Protein AF-A0A6P8HHU5-F1 (afdb_monomer_lite)

Organism: Actinia tenebrosa (NCBI:txid6105)

Sequence (287 aa):
MHKKQDNGNKPKKAHSHADARSAAKLEKSSHRGVSRQTKSDTNVNVKKTRKRIDSFSHAIYENASKIFQHLKGQITSSELPVFEDDLERRRAYSLAFGAKRYEKVLDDVLLDSYFFSSYFKFETYHKHRVMVLLIDYQQNGFFFGNERKKTVINEADVLPDIQEIQEALISHRTKLRAALARSRIRDCAISVEALLPKEEQEKIQYAAAQPVYARINTLKTTLDEVLETLKADRFSLEAKLPEDEEMMQGKSFCRDEHFENLLVFSQEAKFDLHGHTLVQDGHLVIQ

Radius of gyration: 29.49 Å; chains: 1; bounding box: 73×77×80 Å

Structure (mmCIF, N/CA/C/O backbone):
data_AF-A0A6P8HHU5-F1
#
_entry.id   AF-A0A6P8HHU5-F1
#
loop_
_atom_site.group_PDB
_atom_site.id
_atom_site.type_symbol
_atom_site.label_atom_id
_atom_site.label_alt_id
_atom_site.label_comp_id
_atom_site.label_asym_id
_atom_site.label_entity_id
_atom_site.label_seq_id
_atom_site.pdbx_PDB_ins_code
_atom_site.Cartn_x
_atom_site.Cartn_y
_atom_site.Cartn_z
_atom_site.occupancy
_atom_site.B_iso_or_equiv
_atom_site.auth_seq_id
_atom_site.auth_comp_id
_atom_site.auth_asym_id
_atom_site.auth_atom_id
_atom_site.pdbx_PDB_model_num
ATOM 1 N N . MET A 1 1 ? -10.981 54.845 -39.125 1.00 41.44 1 MET A N 1
ATOM 2 C CA . MET A 1 1 ? -10.573 55.157 -37.730 1.00 41.44 1 MET A CA 1
ATOM 3 C C . MET A 1 1 ? -9.413 54.242 -37.358 1.00 41.44 1 MET A C 1
ATOM 5 O O . MET A 1 1 ? -9.463 53.105 -37.794 1.00 41.44 1 MET A O 1
ATOM 9 N N . HIS A 1 2 ? -8.446 54.714 -36.553 1.00 40.84 2 HIS A N 1
ATOM 10 C CA . HIS A 1 2 ? -7.245 53.983 -36.074 1.00 40.84 2 HIS A CA 1
ATOM 11 C C . HIS A 1 2 ? -6.256 53.544 -37.190 1.00 40.84 2 HIS A C 1
ATOM 13 O O . HIS A 1 2 ? -6.673 53.100 -38.249 1.00 40.84 2 HIS A O 1
ATOM 19 N N . LYS A 1 3 ? -4.949 53.869 -37.151 1.00 37.78 3 LYS A N 1
ATOM 20 C CA . LYS A 1 3 ? -3.869 53.630 -36.151 1.00 37.78 3 LYS A CA 1
ATOM 21 C C . LYS A 1 3 ? -3.502 52.141 -36.017 1.00 37.78 3 LYS A C 1
ATOM 23 O O . LYS A 1 3 ? -4.392 51.342 -35.779 1.00 37.78 3 LYS A O 1
ATOM 28 N N . LYS A 1 4 ? -2.222 51.743 -36.028 1.00 38.16 4 LYS A N 1
ATOM 29 C CA . LYS A 1 4 ? -0.977 52.409 -36.491 1.00 38.16 4 LYS A CA 1
ATOM 30 C C . LYS A 1 4 ? 0.116 51.326 -36.587 1.00 38.16 4 LYS A C 1
ATOM 32 O O . LYS A 1 4 ? 0.197 50.507 -35.678 1.00 38.16 4 LYS A O 1
ATOM 37 N N . GLN A 1 5 ? 0.984 51.356 -37.597 1.00 35.94 5 GLN A N 1
ATOM 38 C CA . GLN A 1 5 ? 2.313 50.740 -37.475 1.00 35.94 5 GLN A CA 1
ATOM 39 C C . GLN A 1 5 ? 3.280 51.778 -36.899 1.00 35.94 5 GLN A C 1
ATOM 41 O O . GLN A 1 5 ? 3.294 52.914 -37.371 1.00 35.94 5 GLN A O 1
ATOM 46 N N . ASP A 1 6 ? 4.058 51.387 -35.893 1.00 35.91 6 ASP A N 1
ATOM 47 C CA . ASP A 1 6 ? 5.493 51.684 -35.781 1.00 35.91 6 ASP A CA 1
ATOM 48 C C . ASP A 1 6 ? 6.096 50.747 -34.718 1.00 35.91 6 ASP A C 1
ATOM 50 O O . ASP A 1 6 ? 5.410 50.407 -33.751 1.00 35.91 6 ASP A O 1
ATOM 54 N N . ASN A 1 7 ? 7.336 50.289 -34.893 1.00 32.72 7 ASN A N 1
ATOM 55 C CA . ASN A 1 7 ? 7.988 49.377 -33.949 1.00 32.72 7 ASN A CA 1
ATOM 56 C C . ASN A 1 7 ? 9.520 49.426 -34.063 1.00 32.72 7 ASN A C 1
ATOM 58 O O . ASN A 1 7 ? 10.134 48.593 -34.731 1.00 32.72 7 ASN A O 1
ATOM 62 N N . GLY A 1 8 ? 10.152 50.381 -33.378 1.00 31.48 8 GLY A N 1
ATOM 63 C CA . GLY A 1 8 ? 11.607 50.394 -33.275 1.00 31.48 8 GLY A CA 1
ATOM 64 C C . GLY A 1 8 ? 12.201 51.547 -32.474 1.00 31.48 8 GLY A C 1
ATOM 65 O O . GLY A 1 8 ? 12.351 52.645 -32.997 1.00 31.48 8 GLY A O 1
ATOM 66 N N . ASN A 1 9 ? 12.700 51.254 -31.266 1.00 32.31 9 ASN A N 1
ATOM 67 C CA . ASN A 1 9 ? 14.097 51.588 -30.978 1.00 32.31 9 ASN A CA 1
ATOM 68 C C . ASN A 1 9 ? 14.729 50.760 -29.840 1.00 32.31 9 ASN A C 1
ATOM 70 O O . ASN A 1 9 ? 14.061 50.244 -28.948 1.00 32.31 9 ASN A O 1
ATOM 74 N N . LYS A 1 10 ? 16.059 50.673 -29.889 1.00 32.94 10 LYS A N 1
ATOM 75 C CA . LYS A 1 10 ? 17.005 50.172 -28.870 1.00 32.94 10 LYS A CA 1
ATOM 76 C C . LYS A 1 10 ? 18.107 51.256 -28.730 1.00 32.94 10 LYS A C 1
ATOM 78 O O . LYS A 1 10 ? 18.088 52.210 -29.502 1.00 32.94 10 LYS A O 1
ATOM 83 N N . PRO A 1 11 ? 19.180 51.096 -27.931 1.00 44.38 11 PRO A N 1
ATOM 84 C CA . PRO A 1 11 ? 19.350 50.463 -26.612 1.00 44.38 11 PRO A CA 1
ATOM 85 C C . PRO A 1 11 ? 20.055 51.423 -25.604 1.00 44.38 11 PRO A C 1
ATOM 87 O O . PRO A 1 11 ? 20.538 52.476 -26.010 1.00 44.38 11 PRO A O 1
ATOM 90 N N . LYS A 1 12 ? 20.282 51.005 -24.339 1.00 30.78 12 LYS A N 1
ATOM 91 C CA . LYS A 1 12 ? 21.644 50.792 -23.751 1.00 30.78 12 LYS A CA 1
ATOM 92 C C . LYS A 1 12 ? 21.679 50.627 -22.213 1.00 30.78 12 LYS A C 1
ATOM 94 O O . LYS A 1 12 ? 21.024 51.342 -21.475 1.00 30.78 12 LYS A O 1
ATOM 99 N N . LYS A 1 13 ? 22.545 49.686 -21.807 1.00 29.47 13 LYS A N 1
ATOM 100 C CA . LYS A 1 13 ? 23.282 49.475 -20.538 1.00 29.47 13 LYS A CA 1
ATOM 101 C C . LYS A 1 13 ? 23.057 50.407 -19.327 1.00 29.47 13 LYS A C 1
ATOM 103 O O . LYS A 1 13 ? 23.313 51.601 -19.412 1.00 29.47 13 LYS A O 1
ATOM 108 N N . ALA A 1 14 ? 22.974 49.769 -18.155 1.00 30.61 14 ALA A N 1
ATOM 109 C CA . ALA A 1 14 ? 23.794 50.103 -16.982 1.00 30.61 14 ALA A CA 1
ATOM 110 C C . ALA A 1 14 ? 24.273 48.800 -16.294 1.00 30.61 14 ALA A C 1
ATOM 112 O O . ALA A 1 14 ? 23.609 47.772 -16.416 1.00 30.61 14 ALA A O 1
ATOM 113 N N . HIS A 1 15 ? 25.423 48.829 -15.612 1.00 28.88 15 HIS A N 1
ATOM 114 C CA . HIS A 1 15 ? 25.911 47.749 -14.735 1.00 28.88 15 HIS A CA 1
ATOM 115 C C . HIS A 1 15 ? 25.830 48.207 -13.273 1.00 28.88 15 HIS A C 1
ATOM 117 O O . HIS A 1 15 ? 26.021 49.390 -12.998 1.00 28.88 15 HIS A O 1
ATOM 123 N N . SER A 1 16 ? 25.707 47.264 -12.339 1.00 30.42 16 SER A N 1
ATOM 124 C CA . SER A 1 16 ? 26.175 47.444 -10.961 1.00 30.42 16 SER A CA 1
ATOM 125 C C . SER A 1 16 ? 26.795 46.143 -10.435 1.00 30.42 16 SER A C 1
ATOM 127 O O . SER A 1 16 ? 26.221 45.065 -10.553 1.00 30.42 16 SER A O 1
ATOM 129 N N . HIS A 1 17 ? 28.008 46.253 -9.896 1.00 27.25 17 HIS A N 1
ATOM 130 C CA . HIS A 1 17 ? 28.741 45.206 -9.182 1.00 27.25 17 HIS A CA 1
ATOM 131 C C . HIS A 1 17 ? 29.613 45.941 -8.162 1.00 27.25 17 HIS A C 1
ATOM 133 O O . HIS A 1 17 ? 30.336 46.861 -8.548 1.00 27.25 17 HIS A O 1
ATOM 139 N N . ALA A 1 18 ? 29.509 45.602 -6.880 1.00 29.92 18 ALA A N 1
ATOM 140 C CA . ALA A 1 18 ? 30.277 46.254 -5.823 1.00 29.92 18 ALA A CA 1
ATOM 141 C C . ALA A 1 18 ? 30.450 45.304 -4.633 1.00 29.92 18 ALA A C 1
ATOM 143 O O . 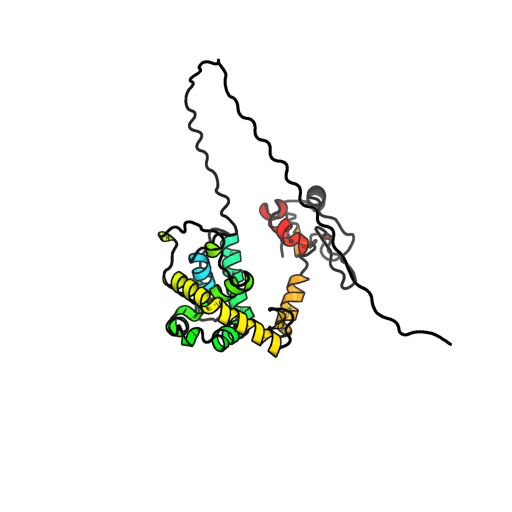ALA A 1 18 ? 29.499 45.006 -3.914 1.00 29.92 18 ALA A O 1
ATOM 144 N N . ASP A 1 19 ? 31.676 44.828 -4.450 1.00 27.73 19 ASP A N 1
ATOM 145 C CA . ASP A 1 19 ? 32.091 44.015 -3.314 1.00 27.73 19 ASP A CA 1
ATOM 146 C C . ASP A 1 19 ? 32.442 44.888 -2.101 1.00 27.73 19 ASP A C 1
ATOM 148 O O . ASP A 1 19 ? 32.981 45.985 -2.243 1.00 27.73 19 ASP A O 1
ATOM 152 N N . ALA A 1 20 ? 32.257 44.345 -0.896 1.00 29.91 20 ALA A N 1
ATOM 153 C CA . ALA A 1 20 ? 32.914 44.847 0.308 1.00 29.91 20 ALA A CA 1
ATOM 154 C C . ALA A 1 20 ? 33.297 43.680 1.230 1.00 29.91 20 ALA A C 1
ATOM 156 O O . ALA A 1 20 ? 32.473 43.136 1.963 1.00 29.91 20 ALA A O 1
ATOM 157 N N . ARG A 1 21 ? 34.577 43.293 1.202 1.00 27.48 21 ARG A N 1
ATOM 158 C CA . ARG A 1 21 ? 35.182 42.438 2.235 1.00 27.48 21 ARG A CA 1
ATOM 159 C C . ARG A 1 21 ? 35.628 43.298 3.416 1.00 27.48 21 ARG A C 1
ATOM 161 O O . ARG A 1 21 ? 36.165 44.384 3.214 1.00 27.48 21 ARG A O 1
ATOM 168 N N . SER A 1 22 ? 35.590 42.742 4.622 1.00 27.41 22 SER A N 1
ATOM 169 C CA . SER A 1 22 ? 36.637 42.976 5.626 1.00 27.41 22 SER A CA 1
ATOM 170 C C . SER A 1 22 ? 36.695 41.823 6.618 1.00 27.41 22 SER A C 1
ATOM 172 O O . SER A 1 22 ? 35.672 41.251 6.981 1.00 27.41 22 SER A O 1
ATOM 174 N N . ALA A 1 23 ? 37.908 41.484 7.043 1.00 26.92 23 ALA A N 1
ATOM 175 C CA . ALA A 1 23 ? 38.174 40.508 8.088 1.00 26.92 23 ALA A CA 1
ATOM 176 C C . ALA A 1 23 ? 39.149 41.128 9.093 1.00 26.92 23 ALA A C 1
ATOM 178 O O . ALA A 1 23 ? 40.103 41.793 8.695 1.00 26.92 23 ALA A O 1
ATOM 179 N N . ALA A 1 24 ? 38.927 40.883 10.381 1.00 28.38 24 ALA A N 1
ATOM 180 C CA . ALA A 1 24 ? 39.837 41.259 11.456 1.00 28.38 24 ALA A CA 1
ATOM 181 C C . ALA A 1 24 ? 39.971 40.089 12.441 1.00 28.38 24 ALA A C 1
ATOM 183 O O . ALA A 1 24 ? 39.031 39.321 12.642 1.00 28.38 24 ALA A O 1
ATOM 184 N N . LYS A 1 25 ? 41.167 39.926 13.012 1.00 26.50 25 LYS A N 1
ATOM 185 C CA . LYS A 1 25 ? 41.588 38.761 13.803 1.00 26.50 25 LYS A CA 1
ATOM 186 C C . LYS A 1 25 ? 42.527 39.233 14.909 1.00 26.50 25 LYS A C 1
ATOM 188 O O . LYS A 1 25 ? 43.531 39.855 14.582 1.00 26.50 25 LYS A O 1
ATOM 193 N N . LEU A 1 26 ? 42.248 38.883 16.166 1.00 27.55 26 LEU A N 1
ATOM 194 C CA . LEU A 1 26 ? 43.178 38.961 17.306 1.00 27.55 26 LEU A CA 1
ATOM 195 C C . LEU A 1 26 ? 42.678 38.064 18.461 1.00 27.55 26 LEU A C 1
ATOM 197 O O . LEU A 1 26 ? 41.546 37.586 18.420 1.00 27.55 26 LEU A O 1
ATOM 201 N N . GLU A 1 27 ? 43.541 37.761 19.434 1.00 23.91 27 GLU A N 1
ATOM 202 C CA . GLU A 1 27 ? 43.386 36.642 20.387 1.00 23.91 27 GLU A CA 1
ATOM 203 C C . GLU A 1 27 ? 43.600 37.053 21.863 1.00 23.91 27 GLU A C 1
ATOM 205 O O . GLU A 1 27 ? 44.218 38.085 22.110 1.00 23.91 27 GLU A O 1
ATOM 210 N N . LYS A 1 28 ? 43.279 36.127 22.799 1.00 26.59 28 LYS A N 1
ATOM 211 C CA . LYS A 1 28 ? 43.804 36.002 24.196 1.00 26.59 28 LYS A CA 1
ATOM 212 C C . LYS A 1 28 ? 43.352 37.102 25.192 1.00 26.59 28 LYS A C 1
ATOM 214 O O . LYS A 1 28 ? 43.073 38.217 24.789 1.00 26.59 28 LYS A O 1
ATOM 219 N N . SER A 1 29 ? 43.282 36.906 26.521 1.00 24.92 29 SER A N 1
ATOM 220 C CA . SER A 1 29 ? 43.228 35.732 27.447 1.00 24.92 29 SER A CA 1
ATOM 221 C C . SER A 1 29 ? 42.816 36.264 28.863 1.00 24.92 29 SER A C 1
ATOM 223 O O . SER A 1 29 ? 42.521 37.450 28.951 1.00 24.92 29 SER A O 1
ATOM 225 N N . SER A 1 30 ? 42.736 35.569 30.015 1.00 24.09 30 SER A N 1
ATOM 226 C CA . SER A 1 30 ? 43.094 34.208 30.478 1.00 24.09 30 SER A CA 1
ATOM 227 C C . SER A 1 30 ? 42.363 33.871 31.809 1.00 24.09 30 SER A C 1
ATOM 229 O O . SER A 1 30 ? 41.905 34.788 32.483 1.00 24.09 30 SER A O 1
ATOM 231 N N . HIS A 1 31 ? 42.405 32.600 32.257 1.00 26.19 31 HIS A N 1
ATOM 232 C CA . HIS A 1 31 ? 42.072 32.115 33.627 1.00 26.19 31 HIS A CA 1
ATOM 233 C C . HIS A 1 31 ? 40.588 32.258 34.088 1.00 26.19 31 HIS A C 1
ATOM 235 O O . HIS A 1 31 ? 39.810 32.949 33.449 1.00 26.19 31 HIS A O 1
ATOM 241 N N . ARG A 1 32 ? 40.076 31.607 35.156 1.00 25.20 32 ARG A N 1
ATOM 242 C CA . ARG A 1 32 ? 40.584 30.581 36.112 1.00 25.20 32 ARG A CA 1
ATOM 243 C C . ARG A 1 32 ? 39.387 29.749 36.639 1.00 25.20 32 ARG A C 1
ATOM 245 O O . ARG A 1 32 ? 38.312 30.307 36.812 1.00 25.20 32 ARG A O 1
ATOM 252 N N . GLY A 1 33 ? 39.573 28.473 36.991 1.00 26.48 33 GLY A N 1
ATOM 253 C CA . GLY A 1 33 ? 38.550 27.655 37.674 1.00 26.48 33 GLY A CA 1
ATOM 254 C C . GLY A 1 33 ? 39.066 26.247 37.993 1.00 26.48 33 GLY A C 1
ATOM 255 O O . GLY A 1 33 ? 39.807 25.691 37.187 1.00 26.48 33 GLY A O 1
ATOM 256 N N . VAL A 1 34 ? 38.763 25.698 39.178 1.00 27.02 34 VAL A N 1
ATOM 257 C CA . VAL A 1 34 ? 39.453 24.509 39.729 1.00 27.02 34 VAL A CA 1
ATOM 258 C C . VAL A 1 34 ? 38.478 23.481 40.322 1.00 27.02 34 VAL A C 1
ATOM 260 O O . VAL A 1 34 ? 37.591 23.837 41.087 1.00 27.02 34 VAL A O 1
ATOM 263 N N . SER A 1 35 ? 38.718 22.210 39.976 1.00 25.48 35 SER A N 1
ATOM 264 C CA . SER A 1 35 ? 38.331 20.944 40.629 1.00 25.48 35 SER A CA 1
ATOM 265 C C . SER A 1 35 ? 36.985 20.798 41.357 1.00 25.48 35 SER A C 1
ATOM 267 O O . SER A 1 35 ? 36.798 21.314 42.456 1.00 25.48 35 SER A O 1
ATOM 269 N N . ARG A 1 36 ? 36.225 19.771 40.942 1.00 25.78 36 ARG A N 1
ATOM 270 C CA . ARG A 1 36 ? 35.853 18.698 41.885 1.00 25.78 36 ARG A CA 1
ATOM 271 C C . ARG A 1 36 ? 35.666 17.346 41.189 1.00 25.78 36 ARG A C 1
ATOM 273 O O . ARG A 1 36 ? 34.981 17.255 40.178 1.00 25.78 36 ARG A O 1
ATOM 280 N N . GLN A 1 37 ? 36.266 16.297 41.748 1.00 29.47 37 GLN A N 1
ATOM 281 C CA . GLN A 1 37 ? 35.906 14.910 41.446 1.00 29.47 37 GLN A CA 1
ATOM 282 C C . GLN A 1 37 ? 34.694 14.514 42.296 1.00 29.47 37 GLN A C 1
ATOM 284 O O . GLN A 1 37 ? 34.715 14.769 43.499 1.00 29.47 37 GLN A O 1
ATOM 289 N N . THR A 1 38 ? 33.735 13.781 41.724 1.00 27.17 38 THR A N 1
ATOM 290 C CA . THR A 1 38 ? 32.958 12.783 42.483 1.00 27.17 38 THR A CA 1
ATOM 291 C C . THR A 1 38 ? 32.353 11.726 41.563 1.00 27.17 38 THR A C 1
ATOM 293 O O . THR A 1 38 ? 31.560 12.042 40.689 1.00 27.17 38 THR A O 1
ATOM 296 N N . LYS A 1 39 ? 32.775 10.481 41.806 1.00 27.31 39 LYS A N 1
ATOM 297 C CA . LYS A 1 39 ? 32.040 9.207 41.725 1.00 27.31 39 LYS A CA 1
ATOM 298 C C . LYS A 1 39 ? 30.874 9.084 40.725 1.00 27.31 39 LYS A C 1
ATOM 300 O O . LYS A 1 39 ? 29.807 9.652 40.899 1.00 27.31 39 LYS A O 1
ATOM 305 N N . SER A 1 40 ? 31.110 8.189 39.771 1.00 31.41 40 SER A N 1
ATOM 306 C CA . SER A 1 40 ? 30.150 7.309 39.097 1.00 31.41 40 SER A CA 1
ATOM 307 C C . SER A 1 40 ? 28.820 7.034 39.817 1.00 31.41 40 SER A C 1
ATOM 309 O O . SER A 1 40 ? 28.831 6.475 40.913 1.00 31.41 40 SER A O 1
ATOM 311 N N . ASP A 1 41 ? 27.720 7.212 39.083 1.00 27.69 41 ASP A N 1
ATOM 312 C CA . ASP A 1 41 ? 26.510 6.392 39.199 1.00 27.69 41 ASP A CA 1
ATOM 313 C C . ASP A 1 41 ? 26.276 5.672 37.863 1.00 27.69 41 ASP A C 1
ATOM 315 O O . ASP A 1 41 ? 26.211 6.298 36.800 1.00 27.69 41 ASP A O 1
ATOM 319 N N . THR A 1 42 ? 26.173 4.342 37.893 1.00 31.73 42 THR A N 1
ATOM 320 C CA . THR A 1 42 ? 25.983 3.498 36.702 1.00 31.73 42 THR A CA 1
ATOM 321 C C . THR A 1 42 ? 24.524 3.499 36.261 1.00 31.73 42 THR A C 1
ATOM 323 O O . THR A 1 42 ? 23.798 2.521 36.434 1.00 31.73 42 THR A O 1
ATOM 326 N N . ASN A 1 43 ? 24.081 4.616 35.691 1.00 26.11 43 ASN A N 1
ATOM 327 C CA . ASN A 1 43 ? 22.721 4.752 35.193 1.00 26.11 43 ASN A CA 1
ATOM 328 C C . ASN A 1 43 ? 22.568 3.969 33.872 1.00 26.11 43 ASN A C 1
ATOM 330 O O . ASN A 1 43 ? 22.974 4.442 32.805 1.00 26.11 43 ASN A O 1
ATOM 334 N N . VAL A 1 44 ? 22.041 2.740 33.956 1.00 31.69 44 VAL A N 1
ATOM 335 C CA . VAL A 1 44 ? 21.835 1.829 32.815 1.00 31.69 44 VAL A CA 1
ATOM 336 C C . VAL A 1 44 ? 20.741 2.400 31.915 1.00 31.69 44 VAL A C 1
ATOM 338 O O . VAL A 1 44 ? 19.556 2.099 32.042 1.00 31.69 44 VAL A O 1
ATOM 341 N N . ASN A 1 45 ? 21.155 3.277 31.005 1.00 27.56 45 ASN A N 1
ATOM 342 C CA . ASN A 1 45 ? 20.267 4.002 30.113 1.00 27.56 45 ASN A CA 1
ATOM 343 C C . ASN A 1 45 ? 19.753 3.067 29.009 1.00 27.56 45 ASN A C 1
ATOM 345 O O . ASN A 1 45 ? 20.287 3.052 27.896 1.00 27.56 45 ASN A O 1
ATOM 349 N N . VAL A 1 46 ? 18.713 2.289 29.330 1.00 38.19 46 VAL A N 1
ATOM 350 C CA . VAL A 1 46 ? 17.937 1.479 28.380 1.00 38.19 46 VAL A CA 1
ATOM 351 C C . VAL A 1 46 ? 17.159 2.419 27.457 1.00 38.19 46 VAL A C 1
ATOM 353 O O . VAL A 1 46 ? 15.941 2.583 27.543 1.00 38.19 46 VAL A O 1
ATOM 356 N N . LYS A 1 47 ? 17.888 3.056 26.539 1.00 32.53 47 LYS A N 1
ATOM 357 C CA . LYS A 1 47 ? 17.313 3.755 25.398 1.00 32.53 47 LYS A CA 1
ATOM 358 C C . LYS A 1 47 ? 16.600 2.714 24.547 1.00 32.53 47 LYS A C 1
ATOM 360 O O . LYS A 1 47 ? 17.225 2.102 23.685 1.00 32.53 47 LYS A O 1
ATOM 365 N N . LYS A 1 48 ? 15.287 2.553 24.756 1.00 36.25 48 LYS A N 1
ATOM 366 C CA . LYS A 1 48 ? 14.388 1.986 23.746 1.00 36.25 48 LYS A CA 1
ATOM 367 C C . LYS A 1 48 ? 14.607 2.791 22.469 1.00 36.25 48 LYS A C 1
ATOM 369 O O . LYS A 1 48 ? 14.134 3.923 22.343 1.00 36.25 48 LYS A O 1
ATOM 374 N N . THR A 1 49 ? 15.404 2.250 21.556 1.00 37.31 49 THR A N 1
ATOM 375 C CA . THR A 1 49 ? 15.679 2.884 20.277 1.00 37.31 49 THR A CA 1
ATOM 376 C C . THR A 1 49 ? 14.365 2.928 19.517 1.00 37.31 49 THR A C 1
ATOM 378 O O . THR A 1 49 ? 13.791 1.895 19.182 1.00 37.31 49 THR A O 1
ATOM 381 N N . ARG A 1 50 ? 13.860 4.139 19.253 1.00 36.72 50 ARG A N 1
ATOM 382 C CA . ARG A 1 50 ? 12.772 4.337 18.290 1.00 36.72 50 ARG A CA 1
ATOM 383 C C . ARG A 1 50 ? 13.289 3.845 16.935 1.00 36.72 50 ARG A C 1
ATOM 385 O O . ARG A 1 50 ? 13.996 4.594 16.255 1.00 36.72 50 ARG A O 1
ATOM 392 N N . LYS A 1 51 ? 13.011 2.575 16.592 1.00 45.72 51 LYS A N 1
ATOM 393 C CA . LYS A 1 51 ? 13.328 1.984 15.283 1.00 45.72 51 LYS A CA 1
ATOM 394 C C . LYS A 1 51 ? 12.808 2.953 14.220 1.00 45.72 51 LYS A C 1
ATOM 396 O O . LYS A 1 51 ? 11.675 3.426 14.292 1.00 45.72 51 LYS A O 1
ATOM 401 N N . ARG A 1 52 ? 13.680 3.351 13.292 1.00 48.44 52 ARG A N 1
ATOM 402 C CA . ARG A 1 52 ? 13.336 4.365 12.291 1.00 48.44 52 ARG A CA 1
ATOM 403 C C . ARG A 1 52 ? 12.350 3.770 11.291 1.00 48.44 52 ARG A C 1
ATOM 405 O O . ARG A 1 52 ? 12.670 2.774 10.653 1.00 48.44 52 ARG A O 1
ATOM 412 N N . ILE A 1 53 ? 11.225 4.460 11.106 1.00 48.72 53 ILE A N 1
ATOM 413 C CA . ILE A 1 53 ? 10.165 4.156 10.125 1.00 48.72 53 ILE A CA 1
ATOM 414 C C . ILE A 1 53 ? 10.754 3.895 8.717 1.00 48.72 53 ILE A C 1
ATOM 416 O O . ILE A 1 53 ? 10.318 2.993 8.010 1.00 48.72 53 ILE A O 1
ATOM 420 N N . ASP A 1 54 ? 11.825 4.619 8.371 1.00 51.06 54 ASP A N 1
ATOM 421 C CA . ASP A 1 54 ? 12.550 4.568 7.092 1.00 51.06 54 ASP A CA 1
ATOM 422 C C . ASP A 1 54 ? 13.718 3.553 7.024 1.00 51.06 54 ASP A C 1
ATOM 424 O O . ASP A 1 54 ? 14.617 3.712 6.193 1.00 51.06 54 ASP A O 1
ATOM 428 N N . SER A 1 55 ? 13.795 2.538 7.893 1.00 58.97 55 SER A N 1
ATOM 429 C CA . SER A 1 55 ? 14.854 1.526 7.747 1.00 58.97 55 SER A CA 1
ATOM 430 C C . SER A 1 55 ? 14.605 0.673 6.498 1.00 58.97 55 SER A C 1
ATOM 432 O O . SER A 1 55 ? 13.588 -0.013 6.391 1.00 58.97 55 SER A O 1
ATOM 434 N N . PHE A 1 56 ? 15.525 0.710 5.535 1.00 70.69 56 PHE A N 1
ATOM 435 C CA . PHE A 1 56 ? 15.563 -0.258 4.438 1.00 70.69 56 PHE A CA 1
ATOM 436 C C . PHE A 1 56 ? 16.181 -1.554 4.981 1.00 70.69 56 PHE A C 1
ATOM 438 O O . PHE A 1 56 ? 17.284 -1.518 5.519 1.00 70.69 56 PHE A O 1
ATOM 445 N N . SER A 1 57 ? 15.457 -2.671 4.897 1.00 83.12 57 SER A N 1
ATOM 446 C CA . SER A 1 57 ? 15.875 -3.981 5.414 1.00 83.12 57 SER A CA 1
ATOM 447 C C . SER A 1 57 ? 15.433 -5.070 4.443 1.00 83.12 57 SER A C 1
ATOM 449 O O . SER A 1 57 ? 14.296 -5.043 3.969 1.00 83.12 57 SER A O 1
ATOM 451 N N . HIS A 1 58 ? 16.315 -6.028 4.145 1.00 88.62 58 HIS A N 1
ATOM 452 C CA . HIS A 1 58 ? 16.035 -7.062 3.145 1.00 88.62 58 HIS A CA 1
ATOM 453 C C . HIS A 1 58 ? 14.968 -8.046 3.660 1.00 88.62 58 HIS A C 1
ATOM 455 O O . HIS A 1 58 ? 14.150 -8.529 2.877 1.00 88.62 58 HIS A O 1
ATOM 461 N N . ALA A 1 59 ? 14.900 -8.257 4.981 1.00 89.69 59 ALA A N 1
ATOM 462 C CA . ALA A 1 59 ? 13.890 -9.090 5.634 1.00 89.69 59 ALA A CA 1
ATOM 463 C C . ALA A 1 59 ? 12.448 -8.609 5.375 1.00 89.69 59 ALA A C 1
ATOM 465 O O . ALA A 1 59 ? 11.553 -9.433 5.201 1.00 89.69 59 ALA A O 1
ATOM 466 N N . ILE A 1 60 ? 12.218 -7.293 5.264 1.00 91.62 60 ILE A N 1
ATOM 467 C CA . ILE A 1 60 ? 10.882 -6.732 4.987 1.00 91.62 60 ILE A CA 1
ATOM 468 C C . ILE A 1 60 ? 10.389 -7.184 3.606 1.00 91.62 60 ILE A C 1
ATOM 470 O O . ILE A 1 60 ? 9.240 -7.602 3.469 1.00 91.62 60 ILE A O 1
ATOM 474 N N . TYR A 1 61 ? 11.260 -7.142 2.594 1.00 93.19 61 TYR A N 1
ATOM 475 C CA . TYR A 1 61 ? 10.924 -7.568 1.233 1.00 93.19 61 TYR A CA 1
ATOM 476 C C . TYR A 1 61 ? 10.801 -9.093 1.112 1.00 93.19 61 TYR A C 1
ATOM 478 O O . TYR A 1 61 ? 9.924 -9.574 0.398 1.00 93.19 61 TYR A O 1
ATOM 486 N N . GLU A 1 62 ? 11.616 -9.858 1.844 1.00 94.00 62 GLU A N 1
ATOM 487 C CA . GLU A 1 62 ? 11.479 -11.317 1.943 1.00 94.00 62 GLU A CA 1
ATOM 488 C C . GLU A 1 62 ? 10.119 -11.703 2.543 1.00 94.00 62 GLU A C 1
ATOM 490 O O . GLU A 1 62 ? 9.357 -12.454 1.929 1.00 94.00 62 GLU A O 1
ATOM 495 N N . ASN A 1 63 ? 9.769 -11.124 3.695 1.00 94.44 63 ASN A N 1
ATOM 496 C CA . ASN A 1 63 ? 8.502 -11.364 4.382 1.00 94.44 63 ASN A CA 1
ATOM 497 C C . ASN A 1 63 ? 7.301 -10.944 3.517 1.00 94.44 63 ASN A C 1
ATOM 499 O O . ASN A 1 63 ? 6.348 -11.709 3.364 1.00 94.44 63 ASN A O 1
ATOM 503 N N . ALA A 1 64 ? 7.368 -9.775 2.873 1.00 95.88 64 ALA A N 1
ATOM 504 C CA . ALA A 1 64 ? 6.353 -9.326 1.923 1.00 95.88 64 ALA A CA 1
ATOM 505 C C . ALA A 1 64 ? 6.237 -10.242 0.686 1.00 95.88 64 ALA A C 1
ATOM 507 O O . ALA A 1 64 ? 5.130 -10.467 0.198 1.00 95.88 64 ALA A O 1
ATOM 508 N N . SER A 1 65 ? 7.339 -10.825 0.196 1.00 95.75 65 SER A N 1
ATOM 509 C CA . SER A 1 65 ? 7.304 -11.771 -0.929 1.00 95.75 65 SER A CA 1
ATOM 510 C C . SER A 1 65 ? 6.591 -13.082 -0.572 1.00 95.75 65 SER A C 1
ATOM 512 O O . SER A 1 65 ? 5.783 -13.558 -1.369 1.00 95.75 65 SER A O 1
ATOM 514 N N . LYS A 1 66 ? 6.771 -13.588 0.658 1.00 95.44 66 LYS A N 1
ATOM 515 C CA . LYS A 1 66 ? 6.052 -14.766 1.181 1.00 95.44 66 LYS A CA 1
ATOM 516 C C . LYS A 1 66 ? 4.558 -14.496 1.349 1.00 95.44 66 LYS A C 1
ATOM 518 O O . LYS A 1 66 ? 3.733 -15.302 0.925 1.00 95.44 66 LYS A O 1
ATOM 523 N N . ILE A 1 67 ? 4.197 -13.325 1.883 1.00 96.44 67 ILE A N 1
ATOM 524 C CA . ILE A 1 67 ? 2.794 -12.884 1.947 1.00 96.44 67 ILE A CA 1
ATOM 525 C C . ILE A 1 67 ? 2.208 -12.787 0.527 1.00 96.44 67 ILE A C 1
ATOM 527 O O . ILE A 1 67 ? 1.103 -13.265 0.289 1.00 96.44 67 ILE A O 1
ATOM 531 N N . PHE A 1 68 ? 2.945 -12.245 -0.447 1.00 96.44 68 PHE A N 1
ATOM 532 C CA . PHE A 1 68 ? 2.487 -12.162 -1.839 1.00 96.44 68 PHE A CA 1
ATOM 533 C C . PHE A 1 68 ? 2.304 -13.547 -2.490 1.00 96.44 68 PHE A C 1
ATOM 535 O O . PHE A 1 68 ? 1.330 -13.751 -3.212 1.00 96.44 68 PHE A O 1
ATOM 542 N N . GLN A 1 69 ? 3.165 -14.524 -2.189 1.00 94.94 69 GLN A N 1
ATOM 543 C CA . GLN A 1 69 ? 2.990 -15.920 -2.618 1.00 94.94 69 GLN A CA 1
ATOM 544 C C . GLN A 1 69 ? 1.748 -16.573 -1.988 1.00 94.94 69 GLN A C 1
ATOM 546 O O . GLN A 1 69 ? 0.995 -17.255 -2.689 1.00 94.94 69 GLN A O 1
ATOM 551 N N . HIS A 1 70 ? 1.469 -16.304 -0.708 1.00 95.38 70 HIS A N 1
ATOM 552 C CA . HIS A 1 70 ? 0.221 -16.726 -0.063 1.00 95.38 70 HIS A CA 1
ATOM 553 C C . HIS A 1 70 ? -1.013 -16.082 -0.728 1.00 95.38 70 HIS A C 1
ATOM 555 O O . HIS A 1 70 ? -1.970 -16.783 -1.050 1.00 95.38 70 HIS A O 1
ATOM 561 N N . LEU A 1 71 ? -0.957 -14.787 -1.071 1.00 93.81 71 LEU A N 1
ATOM 562 C CA . LEU A 1 71 ? -1.997 -14.083 -1.847 1.00 93.81 71 LEU A CA 1
ATOM 563 C C . LEU A 1 71 ? -2.155 -14.584 -3.301 1.00 93.81 71 LEU A C 1
ATOM 565 O O . LEU A 1 71 ? -3.098 -14.183 -3.989 1.00 93.81 71 LEU A O 1
ATOM 569 N N . LYS A 1 72 ? -1.259 -15.455 -3.785 1.00 91.81 72 LYS A N 1
ATOM 570 C CA . LYS A 1 72 ? -1.410 -16.210 -5.042 1.00 91.81 72 LYS A CA 1
ATOM 571 C C . LYS A 1 72 ? -1.818 -17.677 -4.838 1.00 91.81 72 LYS A C 1
ATOM 573 O O . LYS A 1 72 ? -1.884 -18.413 -5.817 1.00 91.81 72 LYS A O 1
ATOM 578 N N . GLY A 1 73 ? -2.068 -18.114 -3.602 1.00 91.12 73 GLY A N 1
ATOM 579 C CA . GLY A 1 73 ? -2.399 -19.506 -3.276 1.00 91.12 73 GLY A CA 1
ATOM 580 C C . GLY A 1 73 ? -1.236 -20.492 -3.442 1.00 91.12 73 GLY A C 1
ATOM 581 O O . GLY A 1 73 ? -1.470 -21.693 -3.501 1.00 91.12 73 GLY A O 1
ATOM 582 N N . GLN A 1 74 ? 0.009 -20.008 -3.538 1.00 90.88 74 GLN A N 1
ATOM 583 C CA . GLN A 1 74 ? 1.199 -20.851 -3.737 1.00 90.88 74 GLN A CA 1
ATOM 584 C C . GLN A 1 74 ? 1.788 -21.394 -2.428 1.00 90.88 74 GLN A C 1
ATOM 586 O O . GLN A 1 74 ? 2.598 -22.315 -2.459 1.00 90.88 74 GLN A O 1
ATOM 591 N N . ILE A 1 75 ? 1.428 -20.781 -1.299 1.00 91.94 75 ILE A N 1
ATOM 592 C CA . ILE A 1 75 ? 1.997 -21.007 0.033 1.00 91.94 75 ILE A CA 1
ATOM 593 C C . ILE A 1 75 ? 0.850 -21.056 1.048 1.00 91.94 75 ILE A C 1
ATOM 595 O O . ILE A 1 75 ? -0.136 -20.322 0.909 1.00 91.94 75 ILE A O 1
ATOM 599 N N . THR A 1 76 ? 0.952 -21.917 2.062 1.00 90.56 76 THR A N 1
ATOM 600 C CA . THR A 1 76 ? -0.084 -22.091 3.093 1.00 90.56 76 THR A CA 1
ATOM 601 C C . THR A 1 76 ? -0.006 -21.016 4.181 1.00 90.56 76 THR A C 1
ATOM 603 O O . THR A 1 76 ? 1.046 -20.430 4.426 1.00 90.56 76 THR A O 1
ATOM 606 N N . SER A 1 77 ? -1.109 -20.760 4.896 1.00 88.56 77 SER A N 1
ATOM 607 C CA . SER A 1 77 ? -1.120 -19.755 5.977 1.00 88.56 77 SER A CA 1
ATOM 608 C C . SER A 1 77 ? -0.169 -20.088 7.140 1.00 88.56 77 SER A C 1
ATOM 610 O O . SER A 1 77 ? 0.233 -19.188 7.869 1.00 88.56 77 SER A O 1
ATOM 612 N N . SER A 1 78 ? 0.224 -21.357 7.297 1.00 88.12 78 SER A N 1
ATOM 613 C CA . SER A 1 78 ? 1.231 -21.830 8.263 1.00 88.12 78 SER A CA 1
ATOM 614 C C . SER A 1 78 ? 2.667 -21.385 7.957 1.00 88.12 78 SER A C 1
ATOM 616 O O . SER A 1 78 ? 3.517 -21.439 8.839 1.00 88.12 78 SER A O 1
ATOM 618 N N . GLU A 1 79 ? 2.945 -20.946 6.730 1.00 89.00 79 GLU A N 1
ATOM 619 C CA . GLU A 1 79 ? 4.268 -20.486 6.280 1.00 89.00 79 GLU A CA 1
ATOM 620 C C . GLU A 1 79 ? 4.384 -18.947 6.271 1.00 89.00 79 GLU A C 1
ATOM 622 O O . GLU A 1 79 ? 5.402 -18.390 5.848 1.00 89.00 79 GLU A O 1
ATOM 627 N N . LEU A 1 80 ? 3.340 -18.238 6.721 1.00 91.62 80 LEU A N 1
ATOM 628 C CA . LEU A 1 80 ? 3.346 -16.780 6.814 1.00 91.62 80 LEU A CA 1
ATOM 629 C C . LEU A 1 80 ? 4.361 -16.290 7.864 1.00 91.62 80 LEU A C 1
ATOM 631 O O . LEU A 1 80 ? 4.476 -16.880 8.940 1.00 91.62 80 LEU A O 1
ATOM 635 N N . PRO A 1 81 ? 5.072 -15.179 7.597 1.00 91.06 81 PRO A N 1
ATOM 636 C CA . PRO A 1 81 ? 6.021 -14.616 8.549 1.00 91.06 81 PRO A CA 1
ATOM 637 C C . PRO A 1 81 ? 5.322 -14.103 9.816 1.00 91.06 81 PRO A C 1
ATOM 639 O O . PRO A 1 81 ? 4.320 -13.386 9.756 1.00 91.06 81 PRO A O 1
ATOM 642 N N . VAL A 1 82 ? 5.902 -14.440 10.968 1.00 91.00 82 VAL A N 1
ATOM 643 C CA . VAL A 1 82 ? 5.554 -13.870 12.276 1.00 91.00 82 VAL A CA 1
ATOM 644 C C . VAL A 1 82 ? 6.353 -12.580 12.478 1.00 91.00 82 VAL A C 1
ATOM 646 O O . VAL A 1 82 ? 7.520 -12.505 12.099 1.00 91.00 82 VAL A O 1
ATOM 649 N N . PHE A 1 83 ? 5.731 -11.565 13.080 1.00 89.44 83 PHE A N 1
ATOM 650 C CA . PHE A 1 83 ? 6.330 -10.248 13.307 1.00 89.44 83 PHE A CA 1
ATOM 651 C C . PHE A 1 83 ? 6.251 -9.868 14.787 1.00 89.44 83 PHE A C 1
ATOM 653 O O . PHE A 1 83 ? 5.187 -9.991 15.391 1.00 89.44 83 PHE A O 1
ATOM 660 N N . GLU A 1 84 ? 7.346 -9.347 15.344 1.00 86.44 84 GLU A N 1
ATOM 661 C CA . GLU A 1 84 ? 7.364 -8.734 16.683 1.00 86.44 84 GLU A CA 1
ATOM 662 C C . GLU A 1 84 ? 6.890 -7.270 16.665 1.00 86.44 84 GLU A C 1
ATOM 664 O O . GLU A 1 84 ? 6.279 -6.801 17.622 1.00 86.44 84 GLU A O 1
ATOM 669 N N . ASP A 1 85 ? 7.191 -6.536 15.586 1.00 86.19 85 ASP A N 1
ATOM 670 C CA . ASP A 1 85 ? 6.847 -5.120 15.421 1.00 86.19 85 ASP A CA 1
ATOM 671 C C . ASP A 1 85 ? 5.625 -4.956 14.509 1.00 86.19 85 ASP A C 1
ATOM 673 O O . ASP A 1 85 ? 5.606 -5.394 13.353 1.00 86.19 85 ASP A O 1
ATOM 677 N N . ASP A 1 86 ? 4.608 -4.269 15.023 1.00 83.00 86 ASP 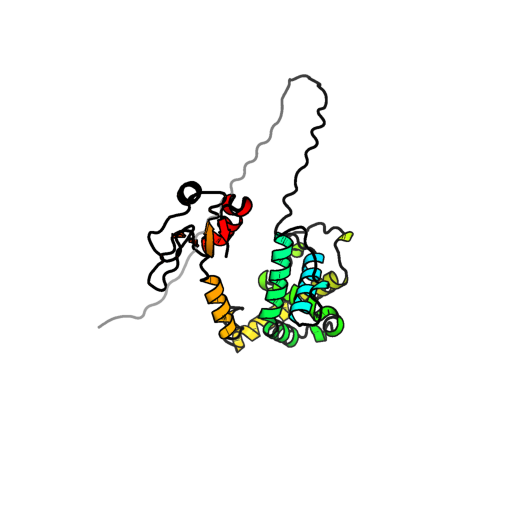A N 1
ATOM 678 C CA . ASP A 1 86 ? 3.369 -4.005 14.305 1.00 83.00 86 ASP A CA 1
ATOM 679 C C . ASP A 1 86 ? 3.566 -3.078 13.096 1.00 83.00 86 ASP A C 1
ATOM 681 O O . ASP A 1 86 ? 2.836 -3.181 12.109 1.00 83.00 86 ASP A O 1
ATOM 685 N N . LEU A 1 87 ? 4.575 -2.199 13.135 1.00 84.56 87 LEU A N 1
ATOM 686 C CA . LEU A 1 87 ? 4.926 -1.333 12.008 1.00 84.56 87 LEU A CA 1
ATOM 687 C C . LEU A 1 87 ? 5.588 -2.130 10.879 1.00 84.56 87 LEU A C 1
ATOM 689 O O . LEU A 1 87 ? 5.247 -1.938 9.709 1.00 84.56 87 LEU A O 1
ATOM 693 N N . GLU A 1 88 ? 6.485 -3.059 11.219 1.00 87.81 88 GLU A N 1
ATOM 694 C CA . GLU A 1 88 ? 7.112 -3.962 10.250 1.00 87.81 88 GLU A CA 1
ATOM 695 C C . GLU A 1 88 ? 6.070 -4.887 9.607 1.00 87.81 88 GLU A C 1
ATOM 697 O O . GLU A 1 88 ? 6.017 -4.990 8.378 1.00 87.81 88 GLU A O 1
ATOM 702 N N . ARG A 1 89 ? 5.162 -5.449 10.421 1.00 90.19 89 ARG A N 1
ATOM 703 C CA . ARG A 1 89 ? 3.991 -6.217 9.970 1.00 90.19 89 ARG A CA 1
ATOM 704 C C . ARG A 1 89 ? 3.168 -5.432 8.948 1.00 90.19 89 ARG A C 1
ATOM 706 O O . ARG A 1 89 ? 2.987 -5.886 7.818 1.00 90.19 89 ARG A O 1
ATOM 713 N N . ARG A 1 90 ? 2.700 -4.231 9.312 1.00 90.12 90 ARG A N 1
ATOM 714 C CA . ARG A 1 90 ? 1.889 -3.366 8.431 1.00 90.12 90 ARG A CA 1
ATOM 715 C C . ARG A 1 90 ? 2.620 -3.031 7.131 1.00 90.12 90 ARG A C 1
ATOM 717 O O . ARG A 1 90 ? 2.000 -3.067 6.070 1.00 90.12 90 ARG A O 1
ATOM 724 N N . ARG A 1 91 ? 3.929 -2.754 7.182 1.00 91.25 91 ARG A N 1
ATOM 725 C CA . ARG A 1 91 ? 4.731 -2.460 5.985 1.00 91.25 91 ARG A CA 1
ATOM 726 C C . ARG A 1 91 ? 4.863 -3.677 5.066 1.00 91.25 91 ARG A C 1
ATOM 728 O O . ARG A 1 91 ? 4.640 -3.535 3.867 1.00 91.25 91 ARG A O 1
ATOM 735 N N . ALA A 1 92 ? 5.162 -4.859 5.605 1.00 94.31 92 ALA A N 1
ATOM 736 C CA . ALA A 1 92 ? 5.289 -6.077 4.806 1.00 94.31 92 ALA A CA 1
ATOM 737 C C . ALA A 1 92 ? 3.963 -6.468 4.125 1.00 94.31 92 ALA A C 1
ATOM 739 O O . ALA A 1 92 ? 3.946 -6.745 2.925 1.00 94.31 92 ALA A O 1
ATOM 740 N N . TYR A 1 93 ? 2.839 -6.403 4.850 1.00 95.25 93 TYR A N 1
ATOM 741 C CA . TYR A 1 93 ? 1.512 -6.617 4.261 1.00 95.25 93 TYR A CA 1
ATOM 742 C C . TYR A 1 93 ? 1.157 -5.547 3.216 1.00 95.25 93 TYR A C 1
ATOM 744 O O . TYR A 1 93 ? 0.663 -5.898 2.148 1.00 95.25 93 TYR A O 1
ATOM 752 N N . SER A 1 94 ? 1.451 -4.265 3.467 1.00 93.50 94 SER A N 1
ATOM 753 C CA . SER A 1 94 ? 1.203 -3.177 2.506 1.00 93.50 94 SER A CA 1
ATOM 754 C C . SER A 1 94 ? 1.933 -3.401 1.175 1.00 93.50 94 SER A C 1
ATOM 756 O O . SER A 1 94 ? 1.320 -3.311 0.110 1.00 93.50 94 SER A O 1
ATOM 758 N N . LEU A 1 95 ? 3.213 -3.792 1.218 1.00 95.56 95 LEU A N 1
ATOM 759 C CA . LEU A 1 95 ? 3.984 -4.115 0.013 1.00 95.56 95 LEU A CA 1
ATOM 760 C C . LEU A 1 95 ? 3.446 -5.357 -0.714 1.00 95.56 95 LEU A C 1
ATOM 762 O O . LEU A 1 95 ? 3.369 -5.356 -1.942 1.00 95.56 95 LEU A O 1
ATOM 766 N N . ALA A 1 96 ? 3.028 -6.393 0.019 1.00 96.88 96 ALA A N 1
ATOM 767 C CA . ALA A 1 96 ? 2.469 -7.612 -0.566 1.00 96.88 96 ALA A CA 1
ATOM 768 C C . ALA A 1 96 ? 1.107 -7.375 -1.248 1.00 96.88 96 ALA A C 1
ATOM 770 O O . ALA A 1 96 ? 0.899 -7.799 -2.387 1.00 96.88 96 ALA A O 1
ATOM 771 N N . PHE A 1 97 ? 0.196 -6.649 -0.590 1.00 95.06 97 PHE A N 1
ATOM 772 C CA . PHE A 1 97 ? -1.083 -6.246 -1.179 1.00 95.06 97 PHE A CA 1
ATOM 773 C C . PHE A 1 97 ? -0.893 -5.252 -2.332 1.00 95.06 97 PHE A C 1
ATOM 775 O O . PHE A 1 97 ? -1.596 -5.355 -3.334 1.00 95.06 97 PHE A O 1
ATOM 782 N N . GLY A 1 98 ? 0.087 -4.346 -2.249 1.00 94.62 98 GLY A N 1
ATOM 783 C CA . GLY A 1 98 ? 0.480 -3.466 -3.352 1.00 94.62 98 GLY A CA 1
ATOM 784 C C . GLY A 1 98 ? 0.946 -4.249 -4.582 1.00 94.62 98 GLY A C 1
ATOM 785 O O . GLY A 1 98 ? 0.413 -4.048 -5.672 1.00 94.62 98 GLY A O 1
ATOM 786 N N . ALA A 1 99 ? 1.869 -5.198 -4.402 1.00 96.19 99 ALA A N 1
ATOM 787 C CA . ALA A 1 99 ? 2.344 -6.080 -5.470 1.00 96.19 99 ALA A CA 1
ATOM 788 C C . ALA A 1 99 ? 1.220 -6.943 -6.075 1.00 96.19 99 ALA A C 1
ATOM 790 O O . ALA A 1 99 ? 1.237 -7.207 -7.277 1.00 96.19 99 ALA A O 1
ATOM 791 N N . LYS A 1 100 ? 0.218 -7.340 -5.273 1.00 95.19 100 LYS A N 1
ATOM 792 C CA . LYS A 1 100 ? -0.960 -8.083 -5.749 1.00 95.19 100 LYS A CA 1
ATOM 793 C C . LYS A 1 100 ? -1.967 -7.211 -6.504 1.00 95.19 100 LYS A C 1
ATOM 795 O O . LYS A 1 100 ? -2.468 -7.630 -7.543 1.00 95.19 100 LYS A O 1
ATOM 800 N N . ARG A 1 101 ? -2.243 -6.000 -6.018 1.00 93.19 101 ARG A N 1
ATOM 801 C CA . ARG A 1 101 ? -3.142 -5.023 -6.656 1.00 93.19 101 ARG A CA 1
ATOM 802 C C . ARG A 1 101 ? -2.606 -4.561 -8.008 1.00 93.19 101 ARG A C 1
ATOM 804 O O . ARG A 1 101 ? -3.325 -4.587 -8.999 1.00 93.19 101 ARG A O 1
ATOM 811 N N . TYR A 1 102 ? -1.335 -4.174 -8.048 1.00 94.69 102 TYR A N 1
ATOM 812 C CA . TYR A 1 102 ? -0.679 -3.670 -9.253 1.00 94.69 102 TYR A CA 1
ATOM 813 C C . TYR A 1 102 ? -0.061 -4.781 -10.119 1.00 94.69 102 TYR A C 1
ATOM 815 O O . TYR A 1 102 ? 0.673 -4.467 -11.049 1.00 94.69 102 TYR A O 1
ATOM 823 N N . GLU A 1 103 ? -0.362 -6.062 -9.860 1.00 95.12 103 GLU A N 1
ATOM 824 C CA . GLU A 1 103 ? 0.300 -7.226 -10.477 1.00 95.12 103 GLU A CA 1
ATOM 825 C C . GLU A 1 103 ? 0.422 -7.106 -12.006 1.00 95.12 103 GLU A C 1
ATOM 827 O O . GLU A 1 103 ? 1.524 -7.197 -12.539 1.00 95.12 103 GLU A O 1
ATOM 832 N N . LYS A 1 104 ? -0.681 -6.805 -12.707 1.00 94.50 104 LYS A N 1
ATOM 833 C CA . LYS A 1 104 ? -0.668 -6.616 -14.167 1.00 94.50 104 LYS A CA 1
ATOM 834 C C . LYS A 1 104 ? 0.201 -5.424 -14.594 1.00 94.50 104 LYS A C 1
ATOM 836 O O . LYS A 1 104 ? 1.023 -5.557 -15.491 1.00 94.50 104 LYS A O 1
ATOM 841 N N . VAL A 1 105 ? 0.043 -4.275 -13.935 1.00 95.38 105 VAL A N 1
ATOM 842 C CA . VAL A 1 105 ? 0.761 -3.028 -14.261 1.00 95.38 105 VAL A CA 1
ATOM 843 C C . VAL A 1 105 ? 2.273 -3.188 -14.066 1.00 95.38 105 VAL A C 1
ATOM 845 O O . VAL A 1 105 ? 3.061 -2.661 -14.850 1.00 95.38 105 VAL A O 1
ATOM 848 N N . LEU A 1 106 ? 2.683 -3.928 -13.034 1.00 96.31 106 LEU A N 1
ATOM 849 C CA . LEU A 1 106 ? 4.083 -4.238 -12.753 1.00 96.31 106 LEU A CA 1
ATOM 850 C C . LEU A 1 106 ? 4.661 -5.196 -13.807 1.00 96.31 106 LEU A C 1
ATOM 852 O O . LEU A 1 106 ? 5.761 -4.944 -14.295 1.00 96.31 106 LEU A O 1
ATOM 856 N N . ASP A 1 107 ? 3.915 -6.231 -14.208 1.00 96.38 107 ASP A N 1
ATOM 857 C CA . ASP A 1 107 ? 4.329 -7.150 -15.278 1.00 96.38 107 ASP A CA 1
ATOM 858 C C . ASP A 1 107 ? 4.429 -6.447 -16.646 1.00 96.38 107 ASP A C 1
ATOM 860 O O . ASP A 1 107 ? 5.443 -6.598 -17.328 1.00 96.38 107 ASP A O 1
ATOM 864 N N . ASP A 1 108 ? 3.456 -5.601 -17.008 1.00 95.62 108 ASP A N 1
ATOM 865 C CA . ASP A 1 108 ? 3.490 -4.787 -18.234 1.00 95.62 108 ASP A CA 1
ATOM 866 C C . ASP A 1 108 ? 4.733 -3.864 -18.267 1.00 95.62 108 ASP A C 1
ATOM 868 O O . ASP A 1 108 ? 5.389 -3.716 -19.302 1.00 95.62 108 ASP A O 1
ATOM 872 N N . VAL A 1 109 ? 5.111 -3.274 -17.123 1.00 96.44 109 VAL A N 1
ATOM 873 C CA . VAL A 1 109 ? 6.311 -2.424 -16.979 1.00 96.44 109 VAL A CA 1
ATOM 874 C C . VAL A 1 109 ? 7.614 -3.233 -17.014 1.00 96.44 109 VAL A C 1
ATOM 876 O O . VAL A 1 109 ? 8.607 -2.764 -17.577 1.00 96.44 109 VAL A O 1
ATOM 879 N N . LEU A 1 110 ? 7.646 -4.440 -16.445 1.00 96.88 110 LEU A N 1
ATOM 880 C CA . LEU A 1 110 ? 8.810 -5.338 -16.493 1.00 96.88 110 LEU A CA 1
ATOM 881 C C . LEU A 1 110 ? 9.060 -5.876 -17.912 1.00 96.88 110 LEU A C 1
ATOM 883 O O . LEU A 1 110 ? 10.219 -5.994 -18.325 1.00 96.88 110 LEU A O 1
ATOM 887 N N . LEU A 1 111 ? 7.988 -6.122 -18.669 1.00 96.25 111 LEU A N 1
ATOM 888 C CA . LEU A 1 111 ? 8.024 -6.532 -20.071 1.00 96.25 111 LEU A CA 1
ATOM 889 C C . LEU A 1 111 ? 8.515 -5.395 -20.985 1.00 96.25 111 LEU A C 1
ATOM 891 O O . LEU A 1 111 ? 9.533 -5.545 -21.656 1.00 96.25 111 LEU A O 1
ATOM 895 N N . ASP A 1 112 ? 7.867 -4.225 -20.958 1.00 96.25 112 ASP A N 1
ATOM 896 C CA . ASP A 1 112 ? 8.207 -3.070 -21.816 1.00 96.25 112 ASP A CA 1
ATOM 897 C C . ASP A 1 112 ? 9.551 -2.391 -21.444 1.00 96.25 112 ASP A C 1
ATOM 899 O O . ASP A 1 112 ? 10.126 -1.618 -22.216 1.00 96.25 112 ASP A O 1
ATOM 903 N N . SER A 1 113 ? 10.112 -2.703 -20.270 1.00 95.94 113 SER A N 1
ATOM 904 C CA . SER A 1 113 ? 11.487 -2.330 -19.900 1.00 95.94 113 SER A CA 1
ATOM 905 C C . SER A 1 113 ? 12.542 -3.391 -20.247 1.00 95.94 113 SER A C 1
ATOM 907 O O . SER A 1 113 ? 13.734 -3.123 -20.066 1.00 95.94 113 SER A O 1
ATOM 909 N N . TYR A 1 114 ? 12.145 -4.559 -20.770 1.00 95.12 114 TYR A N 1
ATOM 910 C CA . TYR A 1 114 ? 13.018 -5.706 -21.064 1.00 95.12 114 TYR A CA 1
ATOM 911 C C . TYR A 1 114 ? 13.851 -6.151 -19.843 1.00 95.12 114 TYR A C 1
ATOM 913 O O . TYR A 1 114 ? 15.024 -6.527 -19.961 1.00 95.12 114 TYR A O 1
ATOM 921 N N . PHE A 1 115 ? 13.256 -6.071 -18.645 1.00 96.25 115 PHE A N 1
ATOM 922 C CA . PHE A 1 115 ? 13.945 -6.363 -17.387 1.00 96.25 115 PHE A CA 1
ATOM 923 C C . PHE A 1 115 ? 14.317 -7.845 -17.287 1.00 96.25 115 PHE A C 1
ATOM 925 O O . PHE A 1 115 ? 15.494 -8.175 -17.156 1.00 96.25 115 PHE A O 1
ATOM 932 N N . PHE A 1 116 ? 13.344 -8.748 -17.437 1.00 94.50 116 PHE A N 1
ATOM 933 C CA . PHE A 1 116 ? 13.607 -10.189 -17.395 1.00 94.50 116 PHE A CA 1
ATOM 934 C C . PHE A 1 116 ? 14.425 -10.680 -18.598 1.00 94.50 116 PHE A C 1
ATOM 936 O O . PHE A 1 116 ? 15.244 -11.577 -18.440 1.00 94.50 116 PHE A O 1
ATOM 943 N N . SER A 1 117 ? 14.354 -10.013 -19.756 1.00 92.81 117 SER A N 1
ATOM 944 C CA . SER A 1 117 ? 15.278 -10.266 -20.877 1.00 92.81 117 SER A CA 1
ATOM 945 C C . SER A 1 117 ? 16.746 -9.994 -20.514 1.00 92.81 117 SER A C 1
ATOM 947 O O . SER A 1 117 ? 17.644 -10.596 -21.095 1.00 92.81 117 SER A O 1
ATOM 949 N N . SER A 1 118 ? 16.992 -9.097 -19.551 1.00 91.12 118 SER A N 1
ATOM 950 C CA . SER A 1 118 ? 18.328 -8.779 -19.027 1.00 91.12 118 SER A CA 1
ATOM 951 C C . SER A 1 118 ? 18.698 -9.621 -17.792 1.00 91.12 118 SER A C 1
ATOM 953 O O . SER A 1 118 ? 19.878 -9.798 -17.504 1.00 91.12 118 SER A O 1
ATOM 955 N N . TYR A 1 119 ? 17.702 -10.153 -17.070 1.00 92.38 119 TYR A N 1
ATOM 956 C CA . TYR A 1 119 ? 17.855 -10.835 -15.779 1.00 92.38 119 TYR A CA 1
ATOM 957 C C . TYR A 1 119 ? 16.943 -12.074 -15.640 1.00 92.38 119 TYR A C 1
ATOM 959 O O . TYR A 1 119 ? 16.208 -12.214 -14.660 1.00 92.38 119 TYR A O 1
ATOM 967 N N . PHE A 1 120 ? 16.984 -12.990 -16.615 1.00 91.44 120 PHE A N 1
ATOM 968 C CA . PHE A 1 120 ? 16.022 -14.103 -16.746 1.00 91.44 120 PHE A CA 1
ATOM 969 C C . PHE A 1 120 ? 15.868 -14.961 -15.476 1.00 91.44 120 PHE A C 1
ATOM 971 O O . PHE A 1 120 ? 14.761 -15.364 -15.126 1.00 91.44 120 PHE A O 1
ATOM 978 N N . LYS A 1 121 ? 16.958 -15.178 -14.723 1.00 91.50 121 LYS A N 1
ATOM 979 C CA . LYS A 1 121 ? 16.942 -15.937 -13.460 1.00 91.50 121 LYS A CA 1
ATOM 980 C C . LYS A 1 121 ? 15.959 -15.381 -12.422 1.00 91.50 121 LYS A C 1
ATOM 982 O O . LYS A 1 121 ? 15.408 -16.145 -11.632 1.00 91.50 121 LYS A O 1
ATOM 987 N N . PHE A 1 122 ? 15.706 -14.071 -12.429 1.00 92.25 122 PHE A N 1
ATOM 988 C CA . PHE A 1 122 ? 14.753 -13.462 -11.508 1.00 92.25 122 PHE A CA 1
ATOM 989 C C . PHE A 1 122 ? 13.302 -13.760 -11.890 1.00 92.25 122 PHE A C 1
ATOM 991 O O . PHE A 1 122 ? 12.465 -13.818 -10.996 1.00 92.25 122 PHE A O 1
ATOM 998 N N . GLU A 1 123 ? 13.000 -14.000 -13.168 1.00 91.12 123 GLU A N 1
ATOM 999 C CA . GLU A 1 123 ? 11.658 -14.400 -13.605 1.00 91.12 123 GLU A CA 1
ATOM 1000 C C . GLU A 1 123 ? 11.306 -15.799 -13.088 1.00 91.12 123 GLU A C 1
ATOM 1002 O O . GLU A 1 123 ? 10.228 -16.002 -12.532 1.00 91.12 123 GLU A O 1
ATOM 1007 N N . THR A 1 124 ? 12.249 -16.741 -13.198 1.00 88.88 124 THR A N 1
ATOM 1008 C CA . THR A 1 124 ? 12.062 -18.135 -12.770 1.00 88.88 124 THR A CA 1
ATOM 1009 C C . THR A 1 124 ? 11.992 -18.284 -11.249 1.00 88.88 124 THR A C 1
ATOM 1011 O O . THR A 1 124 ? 11.084 -18.938 -10.744 1.00 88.88 124 THR A O 1
ATOM 1014 N N . TYR A 1 125 ? 12.940 -17.697 -10.508 1.00 89.44 125 TYR A N 1
ATOM 1015 C CA . TYR A 1 125 ? 13.130 -18.020 -9.085 1.00 89.44 125 TYR A CA 1
ATOM 1016 C C . TYR A 1 125 ? 12.678 -16.925 -8.114 1.00 89.44 125 TYR A C 1
ATOM 1018 O O . TYR A 1 125 ? 12.413 -17.211 -6.946 1.00 89.44 125 TYR A O 1
ATOM 1026 N N . HIS A 1 126 ? 12.602 -15.664 -8.553 1.00 92.81 126 HIS A N 1
ATOM 1027 C CA . HIS A 1 126 ? 12.469 -14.522 -7.639 1.00 92.81 126 HIS A CA 1
ATOM 1028 C C . HIS A 1 126 ? 11.401 -13.497 -8.043 1.00 92.81 126 HIS A C 1
ATOM 1030 O O . HIS A 1 126 ? 11.361 -12.413 -7.459 1.00 92.81 126 HIS A O 1
ATOM 1036 N N . LYS A 1 127 ? 10.488 -13.821 -8.972 1.00 94.25 127 LYS A N 1
ATOM 1037 C CA . LYS A 1 127 ? 9.489 -12.867 -9.488 1.00 94.25 127 LYS A CA 1
ATOM 1038 C C . LYS A 1 127 ? 8.691 -12.190 -8.368 1.00 94.25 127 LYS A C 1
ATOM 1040 O O . LYS A 1 127 ? 8.498 -10.981 -8.405 1.00 94.25 127 LYS A O 1
ATOM 1045 N N . HIS A 1 128 ? 8.321 -12.924 -7.318 1.00 95.31 128 HIS A N 1
ATOM 1046 C CA . HIS A 1 128 ? 7.634 -12.370 -6.144 1.00 95.31 128 HIS A CA 1
ATOM 1047 C C . HIS A 1 128 ? 8.448 -11.287 -5.415 1.00 95.31 128 HIS A C 1
ATOM 1049 O O . HIS A 1 128 ? 7.891 -10.247 -5.071 1.00 95.31 128 HIS A O 1
ATOM 1055 N N . ARG A 1 129 ? 9.766 -11.481 -5.252 1.00 95.75 129 ARG A N 1
ATOM 1056 C CA . ARG A 1 129 ? 10.680 -10.464 -4.704 1.00 95.75 129 ARG A CA 1
ATOM 1057 C C . ARG A 1 129 ? 10.806 -9.270 -5.654 1.00 95.75 129 ARG A C 1
ATOM 1059 O O . ARG A 1 129 ? 10.702 -8.139 -5.196 1.00 95.75 129 ARG A O 1
ATOM 1066 N N . VAL A 1 130 ? 10.944 -9.495 -6.968 1.00 96.75 130 VAL A N 1
ATOM 1067 C CA . VAL A 1 130 ? 11.012 -8.407 -7.970 1.00 96.75 130 VAL A CA 1
ATOM 1068 C C . VAL A 1 130 ? 9.765 -7.523 -7.929 1.00 96.75 130 VAL A C 1
ATOM 1070 O O . VAL A 1 130 ? 9.903 -6.308 -7.871 1.00 96.75 130 VAL A O 1
ATOM 1073 N N . MET A 1 131 ? 8.562 -8.105 -7.905 1.00 96.88 131 MET A N 1
ATOM 1074 C CA . MET A 1 131 ? 7.301 -7.347 -7.852 1.00 96.88 131 MET A CA 1
ATOM 1075 C C . MET A 1 131 ? 7.189 -6.503 -6.575 1.00 96.88 131 MET A C 1
ATOM 1077 O O . MET A 1 131 ? 6.811 -5.334 -6.629 1.00 96.88 131 MET A O 1
ATOM 1081 N N . VAL A 1 132 ? 7.564 -7.088 -5.433 1.00 96.75 132 VAL A N 1
ATOM 1082 C CA . VAL A 1 132 ? 7.532 -6.452 -4.108 1.00 96.75 132 VAL A CA 1
ATOM 1083 C C . VAL A 1 132 ? 8.587 -5.344 -3.966 1.00 96.75 132 VAL A C 1
ATOM 1085 O O . VAL A 1 1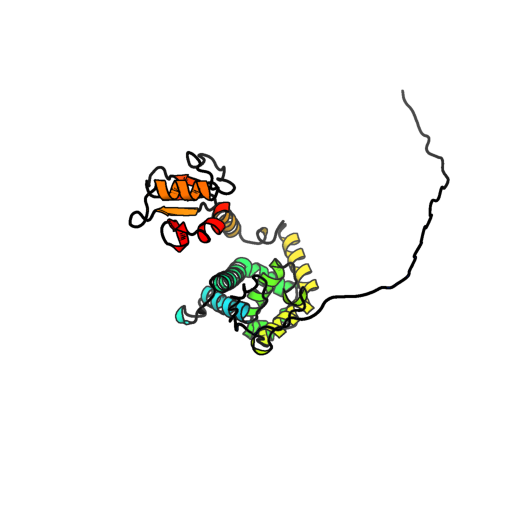32 ? 8.288 -4.298 -3.390 1.00 96.75 132 VAL A O 1
ATOM 1088 N N . LEU A 1 133 ? 9.789 -5.505 -4.535 1.00 95.44 133 LEU A N 1
ATOM 1089 C CA . LEU A 1 133 ? 10.764 -4.411 -4.619 1.00 95.44 133 LEU A CA 1
ATOM 1090 C C . LEU A 1 133 ? 10.328 -3.341 -5.628 1.00 95.44 133 LEU A C 1
ATOM 1092 O O . LEU A 1 133 ? 10.494 -2.159 -5.346 1.00 95.44 133 LEU A O 1
ATOM 1096 N N . LEU A 1 134 ? 9.771 -3.714 -6.785 1.00 96.50 134 LEU A N 1
ATOM 1097 C CA . LEU A 1 134 ? 9.389 -2.761 -7.831 1.00 96.50 134 LEU A CA 1
ATOM 1098 C C . LEU A 1 134 ? 8.255 -1.831 -7.383 1.00 96.50 134 LEU A C 1
ATOM 1100 O O . LEU A 1 134 ? 8.306 -0.647 -7.714 1.00 96.50 134 LEU A O 1
ATOM 1104 N N . ILE A 1 135 ? 7.271 -2.317 -6.616 1.00 95.56 135 ILE A N 1
ATOM 1105 C CA . ILE A 1 135 ? 6.195 -1.457 -6.101 1.00 95.56 135 ILE A CA 1
ATOM 1106 C C . ILE A 1 135 ? 6.716 -0.447 -5.062 1.00 95.56 135 ILE A C 1
ATOM 1108 O O . ILE A 1 135 ? 6.440 0.743 -5.201 1.00 95.56 135 ILE A O 1
ATOM 1112 N N . ASP A 1 136 ? 7.559 -0.865 -4.106 1.00 94.19 136 ASP A N 1
ATOM 1113 C CA . ASP A 1 136 ? 8.234 0.052 -3.164 1.00 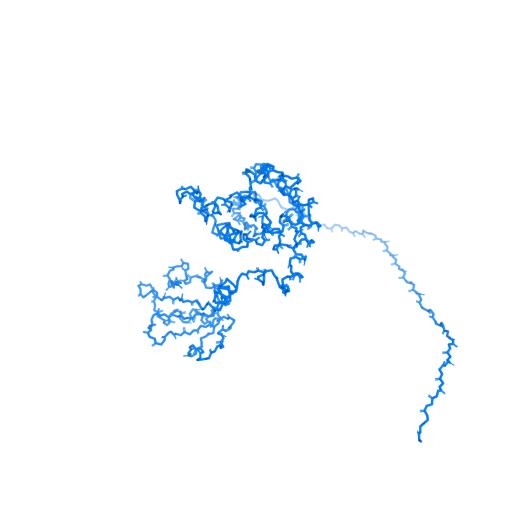94.19 136 ASP A CA 1
ATOM 1114 C C . ASP A 1 136 ? 9.125 1.053 -3.916 1.00 94.19 136 ASP A C 1
ATOM 1116 O O . ASP A 1 136 ? 9.099 2.255 -3.644 1.00 94.19 136 ASP A O 1
ATOM 1120 N N . TYR A 1 137 ? 9.866 0.583 -4.925 1.00 93.88 137 TYR A N 1
ATOM 1121 C CA . TYR A 1 137 ? 10.729 1.421 -5.750 1.00 93.88 137 TYR A CA 1
ATOM 1122 C C . TYR A 1 137 ? 9.926 2.478 -6.509 1.00 93.88 137 TYR A C 1
ATOM 1124 O O . TYR A 1 137 ? 10.276 3.658 -6.474 1.00 93.88 137 TYR A O 1
ATOM 1132 N N . GLN A 1 138 ? 8.824 2.085 -7.152 1.00 94.00 138 GLN A N 1
ATOM 1133 C CA . GLN A 1 138 ? 7.924 2.980 -7.874 1.00 94.00 138 GLN A CA 1
ATOM 1134 C C . GLN A 1 138 ? 7.285 4.012 -6.939 1.00 94.00 138 GLN A C 1
ATOM 1136 O O . GLN A 1 138 ? 7.289 5.201 -7.271 1.00 94.00 138 GLN A O 1
ATOM 1141 N N . GLN A 1 139 ? 6.772 3.586 -5.780 1.00 91.31 139 GLN A N 1
ATOM 1142 C CA . GLN A 1 139 ? 6.139 4.464 -4.788 1.00 91.31 139 GLN A CA 1
ATOM 1143 C C . GLN A 1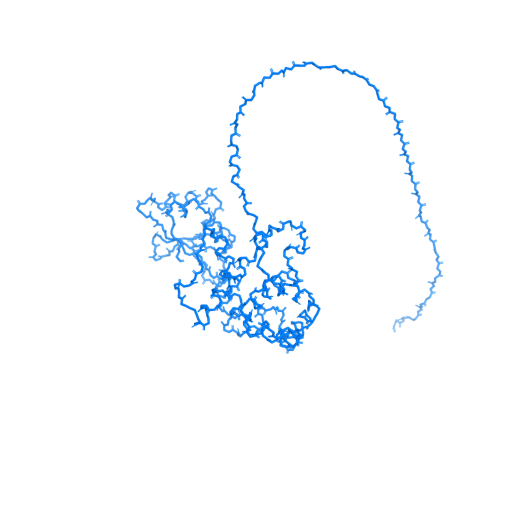 139 ? 7.132 5.490 -4.226 1.00 91.31 139 GLN A C 1
ATOM 1145 O O . GLN A 1 139 ? 6.813 6.672 -4.120 1.00 91.31 139 GLN A O 1
ATOM 1150 N N . ASN A 1 140 ? 8.382 5.087 -3.984 1.00 90.25 140 ASN A N 1
ATOM 1151 C CA . ASN A 1 140 ? 9.455 5.993 -3.573 1.00 90.25 140 ASN A CA 1
ATOM 1152 C C . ASN A 1 140 ? 10.002 6.887 -4.710 1.00 90.25 140 ASN A C 1
ATOM 1154 O O . ASN A 1 140 ? 10.924 7.677 -4.482 1.00 90.25 140 ASN A O 1
ATOM 1158 N N . GLY A 1 141 ? 9.457 6.811 -5.931 1.00 89.50 141 GLY A N 1
ATOM 1159 C CA . GLY A 1 141 ? 9.867 7.638 -7.072 1.00 89.50 141 GLY A CA 1
ATOM 1160 C C . GLY A 1 141 ? 11.097 7.115 -7.826 1.00 89.50 141 GLY A C 1
ATOM 1161 O O . GLY A 1 141 ? 11.821 7.905 -8.435 1.00 89.50 141 GLY A O 1
ATOM 1162 N N . PHE A 1 142 ? 11.312 5.799 -7.809 1.00 91.81 142 PHE A N 1
ATOM 1163 C CA . PHE A 1 142 ? 12.460 5.050 -8.341 1.00 91.81 142 PHE A CA 1
ATOM 1164 C C . PHE A 1 142 ? 13.788 5.359 -7.628 1.00 91.81 142 PHE A C 1
ATOM 1166 O O . PHE A 1 142 ? 14.805 5.643 -8.265 1.00 91.81 142 PHE A O 1
ATOM 1173 N N . PHE A 1 143 ? 13.752 5.299 -6.293 1.00 88.38 143 PHE A N 1
ATOM 1174 C CA . PHE A 1 143 ? 14.912 5.323 -5.395 1.00 88.38 143 PHE A CA 1
ATOM 1175 C C . PHE A 1 143 ? 14.641 4.448 -4.168 1.00 88.38 143 PHE A C 1
ATOM 1177 O O . PHE A 1 143 ? 13.573 4.567 -3.573 1.00 88.38 143 PHE A O 1
ATOM 1184 N N . PHE A 1 144 ? 15.613 3.651 -3.733 1.00 85.38 144 PHE A N 1
ATOM 1185 C CA . PHE A 1 144 ? 15.535 2.935 -2.457 1.00 85.38 144 PHE A CA 1
ATOM 1186 C C . PHE A 1 144 ? 16.059 3.788 -1.285 1.00 85.38 144 PHE A C 1
ATOM 1188 O O . PHE A 1 144 ? 16.822 4.743 -1.462 1.00 85.38 144 PHE A O 1
ATOM 1195 N N . GLY A 1 145 ? 15.647 3.456 -0.056 1.00 73.44 145 GLY A N 1
ATOM 1196 C CA . GLY A 1 145 ? 15.986 4.237 1.144 1.00 73.44 145 GLY A CA 1
ATOM 1197 C C . GLY A 1 145 ? 17.490 4.298 1.455 1.00 73.44 145 GLY A C 1
ATOM 1198 O O . GLY A 1 145 ? 17.988 5.352 1.861 1.00 73.44 145 GLY A O 1
ATOM 1199 N N . ASN A 1 146 ? 18.208 3.200 1.196 1.00 74.12 146 ASN A N 1
ATOM 1200 C CA . ASN A 1 146 ? 19.662 3.070 1.353 1.00 74.12 146 ASN A CA 1
ATOM 1201 C C . ASN A 1 146 ? 20.471 3.842 0.285 1.00 74.12 146 ASN A C 1
ATOM 1203 O O . ASN A 1 146 ? 21.614 4.212 0.543 1.00 74.12 146 ASN A O 1
ATOM 1207 N N . GLU A 1 147 ? 19.891 4.165 -0.879 1.00 73.00 147 GLU A N 1
ATOM 1208 C CA . GLU A 1 147 ? 20.529 5.072 -1.849 1.00 73.00 147 GLU A CA 1
ATOM 1209 C C . GLU A 1 147 ? 20.554 6.519 -1.337 1.00 73.00 147 GLU A C 1
ATOM 1211 O O . GLU A 1 147 ? 21.558 7.222 -1.448 1.00 73.00 147 GLU A O 1
ATOM 1216 N N . ARG A 1 148 ? 19.419 6.982 -0.791 1.00 65.06 148 ARG A N 1
ATOM 1217 C CA . ARG A 1 148 ? 19.223 8.381 -0.366 1.00 65.06 148 ARG A CA 1
ATOM 1218 C C . ARG A 1 148 ? 19.991 8.725 0.903 1.00 65.06 148 ARG A C 1
ATOM 1220 O O . ARG A 1 148 ? 20.403 9.866 1.094 1.00 65.06 148 ARG A O 1
ATOM 1227 N N . LYS A 1 149 ? 20.136 7.749 1.794 1.00 60.78 149 LYS A N 1
ATOM 1228 C CA . LYS A 1 149 ? 20.839 7.870 3.068 1.00 60.78 149 LYS A CA 1
ATOM 1229 C C . LYS A 1 149 ? 21.893 6.773 3.060 1.00 60.78 149 LYS A C 1
ATOM 1231 O O . LYS A 1 149 ? 21.514 5.614 3.154 1.00 60.78 149 LYS A O 1
ATOM 1236 N N . LYS A 1 150 ? 23.186 7.127 2.984 1.00 55.91 150 LYS A N 1
ATOM 1237 C CA . LYS A 1 150 ? 24.301 6.181 3.192 1.00 55.91 150 LYS A CA 1
ATOM 1238 C C . LYS A 1 150 ? 24.232 5.623 4.616 1.00 55.91 150 LYS A C 1
ATOM 1240 O O . LYS A 1 150 ? 24.855 6.141 5.538 1.00 55.91 150 LYS A O 1
ATOM 1245 N N . THR A 1 151 ? 23.401 4.610 4.794 1.00 55.50 151 THR A N 1
ATOM 1246 C CA . THR A 1 151 ? 23.202 3.870 6.031 1.00 55.50 151 THR A CA 1
ATOM 1247 C C . THR A 1 151 ? 24.165 2.702 6.042 1.00 55.50 151 THR A C 1
ATOM 1249 O O . THR A 1 151 ? 24.250 1.972 5.058 1.00 55.50 151 THR A O 1
ATOM 1252 N N . VAL A 1 152 ? 24.863 2.512 7.160 1.00 53.56 152 VAL A N 1
ATOM 1253 C CA . VAL A 1 152 ? 25.569 1.257 7.417 1.00 53.56 152 VAL A CA 1
ATOM 1254 C C . VAL A 1 152 ? 24.493 0.188 7.580 1.00 53.56 152 VAL A C 1
ATOM 1256 O O . VAL A 1 152 ? 23.772 0.186 8.576 1.00 53.56 152 VAL A O 1
ATOM 1259 N N . ILE A 1 153 ? 24.323 -0.641 6.554 1.00 57.91 153 ILE A N 1
ATOM 1260 C CA . ILE A 1 153 ? 23.520 -1.859 6.635 1.00 57.91 153 ILE A CA 1
ATOM 1261 C C . ILE A 1 153 ? 24.376 -2.859 7.415 1.00 57.91 153 ILE A C 1
ATOM 1263 O O . ILE A 1 153 ? 25.563 -2.991 7.115 1.00 57.91 153 ILE A O 1
ATOM 1267 N N . ASN A 1 154 ? 23.820 -3.527 8.427 1.00 59.38 154 ASN A N 1
ATOM 1268 C CA . ASN A 1 154 ? 24.558 -4.601 9.087 1.00 59.38 154 ASN A CA 1
ATOM 1269 C C . ASN A 1 154 ? 24.702 -5.746 8.081 1.00 59.38 154 ASN A C 1
ATOM 1271 O O . ASN A 1 154 ? 23.705 -6.171 7.504 1.00 59.38 154 ASN A O 1
ATOM 1275 N N . GLU A 1 155 ? 25.907 -6.278 7.893 1.00 58.72 155 GLU A N 1
ATOM 1276 C CA . GLU A 1 155 ? 26.164 -7.338 6.903 1.00 58.72 155 GLU A CA 1
ATOM 1277 C C . GLU A 1 155 ? 25.322 -8.605 7.167 1.00 58.72 155 GLU A C 1
ATOM 1279 O O . GLU A 1 155 ? 24.950 -9.306 6.233 1.00 58.72 155 GLU A O 1
ATOM 1284 N N . ALA A 1 156 ? 24.931 -8.844 8.425 1.00 61.56 156 ALA A N 1
ATOM 1285 C CA . ALA A 1 156 ? 24.029 -9.926 8.827 1.00 61.56 156 ALA A CA 1
ATOM 1286 C C . ALA A 1 156 ? 22.560 -9.749 8.372 1.00 61.56 156 ALA A C 1
ATOM 1288 O O . ALA A 1 156 ? 21.840 -10.739 8.278 1.00 61.56 156 ALA A O 1
ATOM 1289 N N . ASP A 1 157 ? 22.117 -8.521 8.073 1.00 70.56 157 ASP A N 1
ATOM 1290 C CA . ASP A 1 157 ? 20.752 -8.215 7.606 1.00 70.56 157 ASP A CA 1
ATOM 1291 C C . ASP A 1 157 ? 20.640 -8.222 6.060 1.00 70.56 157 ASP A C 1
ATOM 1293 O O . ASP A 1 157 ? 19.574 -7.942 5.498 1.00 70.56 157 ASP A O 1
ATOM 1297 N N . VAL A 1 158 ? 21.741 -8.514 5.351 1.00 79.44 158 VAL A N 1
ATOM 1298 C CA . VAL A 1 158 ? 21.835 -8.489 3.883 1.00 79.44 158 VAL A CA 1
ATOM 1299 C C . VAL A 1 158 ? 21.507 -9.864 3.300 1.00 79.44 158 VAL A C 1
ATOM 1301 O O . VAL A 1 158 ? 22.316 -10.786 3.332 1.00 79.44 158 VAL A O 1
ATOM 1304 N N . LEU A 1 159 ? 20.330 -9.987 2.681 1.00 85.44 159 LEU A N 1
ATOM 1305 C CA . LEU A 1 159 ? 19.998 -11.137 1.830 1.00 85.44 159 LEU A CA 1
ATOM 1306 C C . LEU A 1 159 ? 20.551 -10.902 0.405 1.00 85.44 159 LEU A C 1
ATOM 1308 O O . LEU A 1 159 ? 20.098 -9.938 -0.228 1.00 85.44 159 LEU A O 1
ATOM 1312 N N . PRO A 1 160 ? 21.480 -11.738 -0.117 1.00 87.12 160 PRO A N 1
ATOM 1313 C CA . PRO A 1 160 ? 22.168 -11.489 -1.392 1.00 87.12 160 PRO A CA 1
ATOM 1314 C C . PRO A 1 160 ? 21.233 -11.386 -2.600 1.00 87.12 160 PRO A C 1
ATOM 1316 O O . PRO A 1 160 ? 21.331 -10.430 -3.364 1.00 87.12 160 PRO A O 1
ATOM 1319 N N . ASP A 1 161 ? 20.270 -12.304 -2.732 1.00 89.69 161 ASP A N 1
ATOM 1320 C CA . ASP A 1 161 ? 19.297 -12.315 -3.835 1.00 89.69 161 ASP A CA 1
ATOM 1321 C C . ASP A 1 161 ? 18.529 -10.985 -3.931 1.00 89.69 161 ASP A C 1
ATOM 1323 O O . ASP A 1 161 ? 18.229 -10.489 -5.015 1.00 89.69 161 ASP A O 1
ATOM 1327 N N . ILE A 1 162 ? 18.213 -10.389 -2.777 1.00 91.56 162 ILE A N 1
ATOM 1328 C CA . ILE A 1 162 ? 17.478 -9.124 -2.682 1.00 91.56 162 ILE A CA 1
ATOM 1329 C C . ILE A 1 162 ? 18.395 -7.939 -3.002 1.00 91.56 162 ILE A C 1
ATOM 1331 O O . ILE A 1 162 ? 17.940 -6.997 -3.648 1.00 91.56 162 ILE A O 1
ATOM 1335 N N . GLN A 1 163 ? 19.682 -8.006 -2.640 1.00 91.12 163 GLN A N 1
ATOM 1336 C CA . GLN A 1 163 ? 20.673 -7.019 -3.076 1.00 91.12 163 GLN A CA 1
ATOM 1337 C C . GLN A 1 163 ? 20.830 -7.029 -4.603 1.00 91.12 163 GLN A C 1
ATOM 1339 O O . GLN A 1 163 ? 20.768 -5.976 -5.231 1.00 91.12 163 GLN A O 1
ATOM 1344 N N . GLU A 1 164 ? 20.970 -8.206 -5.217 1.00 93.31 164 GLU A N 1
ATOM 1345 C CA . GLU A 1 164 ? 21.179 -8.313 -6.664 1.00 93.31 164 GLU A CA 1
ATOM 1346 C C . GLU A 1 164 ? 19.951 -7.827 -7.456 1.00 93.31 164 GLU A C 1
ATOM 1348 O O . GLU A 1 164 ? 20.086 -7.117 -8.455 1.00 93.31 164 GLU A O 1
ATOM 1353 N N . ILE A 1 165 ? 18.737 -8.126 -6.975 1.00 94.38 165 ILE A N 1
ATOM 1354 C CA . ILE A 1 165 ? 17.496 -7.564 -7.531 1.00 94.38 165 ILE A CA 1
ATOM 1355 C C . ILE A 1 165 ? 17.453 -6.039 -7.337 1.00 94.38 165 ILE A C 1
ATOM 1357 O O . ILE A 1 165 ? 17.037 -5.325 -8.253 1.00 94.38 165 ILE A O 1
ATOM 1361 N N . GLN A 1 166 ? 17.901 -5.515 -6.189 1.00 92.81 166 GLN A N 1
ATOM 1362 C CA . GLN A 1 166 ? 17.974 -4.071 -5.952 1.00 92.81 166 GLN A CA 1
ATOM 1363 C C . GLN A 1 166 ? 18.917 -3.389 -6.959 1.00 92.81 166 GLN A C 1
ATOM 1365 O O . GLN A 1 166 ? 18.537 -2.402 -7.592 1.00 92.81 166 GLN A O 1
ATOM 1370 N N . GLU A 1 167 ? 20.123 -3.925 -7.146 1.00 92.75 167 GLU A N 1
ATOM 1371 C CA . GLU A 1 167 ? 21.129 -3.414 -8.085 1.00 92.75 167 GLU A CA 1
ATOM 1372 C C . GLU A 1 167 ? 20.649 -3.495 -9.544 1.00 92.75 167 GLU A C 1
ATOM 1374 O O . GLU A 1 167 ? 20.833 -2.551 -10.318 1.00 92.75 167 GLU A O 1
ATOM 1379 N N . ALA A 1 168 ? 19.938 -4.565 -9.911 1.00 95.31 168 ALA A N 1
ATOM 1380 C CA . ALA A 1 168 ? 19.300 -4.711 -11.215 1.00 95.31 168 ALA A CA 1
ATOM 1381 C C . ALA A 1 168 ? 18.177 -3.685 -11.460 1.00 95.31 168 ALA A C 1
ATOM 1383 O O . ALA A 1 168 ? 18.110 -3.076 -12.531 1.00 95.31 168 ALA A O 1
ATOM 1384 N N . LEU A 1 169 ? 17.304 -3.447 -10.475 1.00 95.44 169 LEU A N 1
ATOM 1385 C CA . LEU A 1 169 ? 16.252 -2.423 -10.561 1.00 95.44 169 LEU A CA 1
ATOM 1386 C C . LEU A 1 169 ? 16.848 -1.006 -10.632 1.00 95.44 169 LEU A C 1
ATOM 1388 O O . LEU A 1 169 ? 16.346 -0.160 -11.377 1.00 95.44 169 LEU A O 1
ATOM 1392 N N . ILE A 1 170 ? 17.962 -0.766 -9.932 1.00 94.12 170 ILE A N 1
ATOM 1393 C CA . ILE A 1 170 ? 18.754 0.465 -10.033 1.00 94.12 170 ILE A CA 1
ATOM 1394 C C . ILE A 1 170 ? 19.332 0.635 -11.444 1.00 94.12 170 ILE A C 1
ATOM 1396 O O . ILE A 1 170 ? 19.171 1.712 -12.024 1.00 94.12 170 ILE A O 1
ATOM 1400 N N . SER A 1 171 ? 19.940 -0.405 -12.029 1.00 94.44 171 SER A N 1
ATOM 1401 C CA . SER A 1 171 ? 20.509 -0.345 -13.386 1.00 94.44 171 SER A CA 1
ATOM 1402 C C . SER A 1 171 ? 19.436 -0.062 -14.449 1.00 94.44 171 SER A C 1
ATOM 1404 O O . SER A 1 171 ? 19.672 0.674 -15.408 1.00 94.44 171 SER A O 1
ATOM 1406 N N . HIS A 1 172 ? 18.222 -0.586 -14.250 1.00 94.94 172 HIS A N 1
ATOM 1407 C CA . HIS A 1 172 ? 17.093 -0.425 -15.167 1.00 94.94 172 HIS A CA 1
ATOM 1408 C C . HIS A 1 172 ? 16.201 0.792 -14.882 1.00 94.94 172 HIS A C 1
ATOM 1410 O O . HIS A 1 172 ? 15.241 1.012 -15.622 1.00 94.94 172 HIS A O 1
ATOM 1416 N N . ARG A 1 173 ? 16.529 1.641 -13.894 1.00 95.25 173 ARG A N 1
ATOM 1417 C CA . ARG A 1 173 ? 15.749 2.830 -13.481 1.00 95.25 173 ARG A CA 1
ATOM 1418 C C . ARG A 1 173 ? 15.171 3.638 -14.640 1.00 95.25 173 ARG A C 1
ATOM 1420 O O . ARG A 1 173 ? 13.976 3.918 -14.657 1.00 95.25 173 ARG A O 1
ATOM 1427 N N . THR A 1 174 ? 16.000 4.018 -15.611 1.00 96.38 174 THR A N 1
ATOM 1428 C CA . THR A 1 174 ? 15.569 4.846 -16.751 1.00 96.38 174 THR A CA 1
ATOM 1429 C C . THR A 1 174 ? 14.602 4.095 -17.668 1.00 96.38 174 THR A C 1
ATOM 1431 O O . THR A 1 174 ? 13.608 4.675 -18.099 1.00 96.38 174 THR A O 1
ATOM 1434 N N . LYS A 1 175 ? 14.840 2.797 -17.912 1.00 97.12 175 LYS A N 1
ATOM 1435 C CA . LYS A 1 175 ? 13.950 1.933 -18.704 1.00 97.12 175 LYS A CA 1
ATOM 1436 C C . LYS A 1 175 ? 12.602 1.733 -18.003 1.00 97.12 175 LYS A C 1
ATOM 1438 O O . LYS A 1 175 ? 11.570 1.927 -18.632 1.00 97.12 175 LYS A O 1
ATOM 1443 N N . LEU A 1 176 ? 12.608 1.416 -16.706 1.00 97.31 176 LEU A N 1
ATOM 1444 C CA . LEU A 1 176 ? 11.406 1.201 -15.886 1.00 97.31 176 LEU A CA 1
ATOM 1445 C C . LEU A 1 176 ? 10.551 2.475 -15.780 1.00 97.31 176 LEU A C 1
ATOM 1447 O O . LEU A 1 176 ? 9.338 2.429 -15.977 1.00 97.31 176 LEU A O 1
ATOM 1451 N N . ARG A 1 177 ? 11.184 3.637 -15.553 1.00 97.06 177 ARG A N 1
ATOM 1452 C CA . ARG A 1 177 ? 10.501 4.944 -15.568 1.00 97.06 177 ARG A CA 1
ATOM 1453 C C . ARG A 1 177 ? 9.895 5.260 -16.934 1.00 97.06 177 ARG A C 1
ATOM 1455 O O . ARG A 1 177 ? 8.772 5.754 -16.990 1.00 97.06 177 ARG A O 1
ATOM 1462 N N . ALA A 1 178 ? 10.619 4.982 -18.020 1.00 97.38 178 ALA A N 1
ATOM 1463 C CA . ALA A 1 178 ? 10.120 5.187 -19.377 1.00 97.38 178 ALA A CA 1
ATOM 1464 C C . ALA A 1 178 ? 8.955 4.240 -19.710 1.00 97.38 178 ALA A C 1
ATOM 1466 O O . ALA A 1 178 ? 7.983 4.688 -20.309 1.00 97.38 178 ALA A O 1
ATOM 1467 N N . ALA A 1 179 ? 9.012 2.978 -19.276 1.00 97.19 179 ALA A N 1
ATOM 1468 C CA . ALA A 1 179 ? 7.942 2.003 -19.470 1.00 97.19 179 ALA A CA 1
ATOM 1469 C C . ALA A 1 179 ? 6.659 2.395 -18.722 1.00 97.19 179 ALA A C 1
ATOM 1471 O O . ALA A 1 179 ? 5.591 2.477 -19.326 1.00 97.19 179 ALA A O 1
ATOM 1472 N N . LEU A 1 180 ? 6.758 2.770 -17.440 1.00 96.69 180 LEU A N 1
ATOM 1473 C CA . LEU A 1 180 ? 5.605 3.274 -16.682 1.00 96.69 180 LEU A CA 1
ATOM 1474 C C . LEU A 1 180 ? 5.029 4.566 -17.295 1.00 96.69 180 LEU A C 1
ATOM 1476 O O . LEU A 1 180 ? 3.811 4.736 -17.340 1.00 96.69 180 LEU A O 1
ATOM 1480 N N . ALA A 1 181 ? 5.880 5.463 -17.807 1.00 96.38 181 ALA A N 1
ATOM 1481 C CA . ALA A 1 181 ? 5.432 6.666 -18.507 1.00 96.38 181 ALA A CA 1
ATOM 1482 C C . ALA A 1 181 ? 4.718 6.345 -19.834 1.00 96.38 181 ALA A C 1
ATOM 1484 O O . ALA A 1 181 ? 3.656 6.908 -20.092 1.00 96.38 181 ALA A O 1
ATOM 1485 N N . ARG A 1 182 ? 5.241 5.412 -20.644 1.00 96.62 182 ARG A N 1
ATOM 1486 C CA . ARG A 1 182 ? 4.573 4.923 -21.865 1.00 96.62 182 ARG A CA 1
ATOM 1487 C C . ARG A 1 182 ? 3.228 4.276 -21.550 1.00 96.62 182 ARG A C 1
ATOM 1489 O O . ARG A 1 182 ? 2.255 4.593 -22.224 1.00 96.62 182 ARG A O 1
ATOM 1496 N N . SER A 1 183 ? 3.164 3.445 -20.508 1.00 94.88 183 SER A N 1
ATOM 1497 C CA . SER A 1 183 ? 1.927 2.817 -20.028 1.00 94.88 183 SER A CA 1
ATOM 1498 C C . SER A 1 183 ? 0.863 3.875 -19.700 1.00 94.88 183 SER A C 1
ATOM 1500 O O . SER A 1 183 ? -0.234 3.850 -20.250 1.00 94.88 183 SER A O 1
ATOM 1502 N N . ARG A 1 184 ? 1.229 4.902 -18.916 1.00 96.06 184 ARG A N 1
ATOM 1503 C CA . ARG A 1 184 ? 0.328 6.017 -18.573 1.00 96.06 184 ARG A CA 1
ATOM 1504 C C . ARG A 1 184 ? -0.104 6.868 -19.765 1.00 96.06 184 ARG A C 1
ATOM 1506 O O . ARG A 1 184 ? -1.237 7.328 -19.778 1.00 96.06 184 ARG A O 1
ATOM 1513 N N . ILE A 1 185 ? 0.762 7.081 -20.755 1.00 95.81 185 ILE A N 1
ATOM 1514 C CA . ILE A 1 185 ? 0.401 7.820 -21.976 1.00 95.81 185 ILE A CA 1
ATOM 1515 C C . ILE A 1 185 ? -0.563 6.997 -22.842 1.00 95.81 185 ILE A C 1
ATOM 1517 O O . ILE A 1 185 ? -1.564 7.535 -23.301 1.00 95.81 185 ILE A O 1
ATOM 1521 N N . ARG A 1 186 ? -0.284 5.701 -23.035 1.00 95.00 186 ARG A N 1
ATOM 1522 C CA . ARG A 1 186 ? -1.116 4.768 -23.813 1.00 95.00 186 ARG A CA 1
ATOM 1523 C C . ARG A 1 186 ? -2.530 4.649 -23.242 1.00 95.00 186 ARG A C 1
ATOM 1525 O O . ARG A 1 186 ? -3.491 4.685 -24.002 1.00 95.00 186 ARG A O 1
ATOM 1532 N N . ASP A 1 187 ? -2.636 4.542 -21.920 1.00 92.44 187 ASP A N 1
ATOM 1533 C CA . ASP A 1 187 ? -3.905 4.321 -21.218 1.00 92.44 187 ASP A CA 1
ATOM 1534 C C . ASP A 1 187 ? -4.540 5.638 -20.713 1.00 92.44 187 ASP A C 1
ATOM 1536 O O . ASP A 1 187 ? -5.528 5.616 -19.983 1.00 92.44 187 ASP A O 1
ATOM 1540 N N . CYS A 1 188 ? -3.964 6.797 -21.070 1.00 93.12 188 CYS A N 1
ATOM 1541 C CA . CYS A 1 188 ? -4.355 8.143 -20.614 1.00 93.12 188 CYS A CA 1
ATOM 1542 C C . CYS A 1 188 ? -4.456 8.316 -19.077 1.00 93.12 188 CYS A C 1
ATOM 1544 O O . CYS A 1 188 ? -5.178 9.180 -18.574 1.00 93.12 188 CYS A O 1
ATOM 1546 N N . ALA A 1 189 ? -3.702 7.521 -18.315 1.00 93.19 189 ALA A N 1
ATOM 1547 C CA . ALA A 1 189 ? -3.774 7.442 -16.861 1.00 93.19 189 ALA A CA 1
ATOM 1548 C C . ALA A 1 189 ? -3.040 8.607 -16.162 1.00 93.19 189 ALA A C 1
ATOM 1550 O O . ALA A 1 189 ? -1.804 8.675 -16.094 1.00 93.19 189 ALA A O 1
ATOM 1551 N N . ILE A 1 190 ? -3.823 9.517 -15.571 1.00 89.50 190 ILE A N 1
ATOM 1552 C CA . ILE A 1 190 ? -3.318 10.699 -14.852 1.00 89.50 190 ILE A CA 1
ATOM 1553 C C . ILE A 1 190 ? -2.460 10.356 -13.625 1.00 89.50 190 ILE A C 1
ATOM 1555 O O . ILE A 1 190 ? -1.594 11.149 -13.263 1.00 89.50 190 ILE A O 1
ATOM 1559 N N . SER A 1 191 ? -2.609 9.164 -13.044 1.00 90.81 191 SER A N 1
ATOM 1560 C CA . SER A 1 191 ? -1.811 8.652 -11.921 1.00 90.81 191 SER A CA 1
ATOM 1561 C C . SER A 1 191 ? -1.372 7.194 -12.162 1.00 90.81 191 SER A C 1
ATOM 1563 O O . SER A 1 191 ? -1.415 6.730 -13.302 1.00 90.81 191 SER A O 1
ATOM 1565 N N . VAL A 1 192 ? -0.889 6.479 -11.135 1.00 90.12 192 VAL A N 1
ATOM 1566 C CA . VAL A 1 192 ? -0.581 5.033 -11.239 1.00 90.12 192 VAL A CA 1
ATOM 1567 C C . VAL A 1 192 ? -1.800 4.189 -10.854 1.00 90.12 192 VAL A C 1
ATOM 1569 O O . VAL A 1 192 ? -2.068 3.171 -11.481 1.00 90.12 192 VAL A O 1
ATOM 1572 N N . GLU A 1 193 ? -2.595 4.665 -9.898 1.00 91.62 193 GLU A N 1
ATOM 1573 C CA . GLU A 1 193 ? -3.906 4.135 -9.506 1.00 91.62 193 GLU A CA 1
ATOM 1574 C C . GLU A 1 193 ? -4.841 4.069 -10.725 1.00 91.62 193 GLU A C 1
ATOM 1576 O O . GLU A 1 193 ? -5.523 3.071 -10.935 1.00 91.62 193 GLU A O 1
ATOM 1581 N N . ALA A 1 194 ? -4.794 5.094 -11.584 1.00 92.25 194 ALA A N 1
ATOM 1582 C CA . ALA A 1 194 ? -5.574 5.183 -12.819 1.00 92.25 194 ALA A CA 1
ATOM 1583 C C . ALA A 1 194 ? -5.210 4.135 -13.902 1.00 92.25 194 ALA A C 1
ATOM 1585 O O . ALA A 1 194 ? -5.894 4.072 -14.920 1.00 92.25 194 ALA A O 1
ATOM 1586 N N . LEU A 1 195 ? -4.162 3.318 -13.705 1.00 92.50 195 LEU A N 1
ATOM 1587 C CA . LEU A 1 195 ? -3.844 2.151 -14.552 1.00 92.50 195 LEU A CA 1
ATOM 1588 C C . LEU A 1 195 ? -4.578 0.869 -14.113 1.00 92.50 195 LEU A C 1
ATOM 1590 O O . LEU A 1 195 ? -4.509 -0.150 -14.804 1.00 92.50 195 LEU A O 1
ATOM 1594 N N . LEU A 1 196 ? -5.234 0.877 -12.950 1.00 93.25 196 LEU A N 1
ATOM 1595 C CA . LEU A 1 196 ? -6.004 -0.263 -12.450 1.00 93.25 196 LEU A CA 1
ATOM 1596 C C . LEU A 1 196 ? -7.383 -0.353 -13.131 1.00 93.25 196 LEU A C 1
ATOM 1598 O O . LEU A 1 196 ? -7.898 0.664 -13.600 1.00 93.25 196 LEU A O 1
ATOM 1602 N N . PRO A 1 197 ? -8.031 -1.534 -13.144 1.00 92.38 197 PRO A N 1
ATOM 1603 C CA . PRO A 1 197 ? -9.447 -1.655 -13.496 1.00 92.38 197 PRO A CA 1
ATOM 1604 C C . PRO A 1 197 ? -10.325 -0.738 -12.631 1.00 92.38 197 PRO A C 1
ATOM 1606 O O . PRO A 1 197 ? -10.002 -0.501 -11.461 1.00 92.38 197 PRO A O 1
ATOM 1609 N N . LYS A 1 198 ? -11.432 -0.230 -13.188 1.00 88.94 198 LYS A N 1
ATOM 1610 C CA . LYS A 1 198 ? -12.316 0.735 -12.505 1.00 88.94 198 LYS A CA 1
ATOM 1611 C C . LYS A 1 198 ? -12.811 0.213 -11.163 1.00 88.94 198 LYS A C 1
ATOM 1613 O O . LYS A 1 198 ? -12.775 0.935 -10.179 1.00 88.94 198 LYS A O 1
ATOM 1618 N N . GLU A 1 199 ? -13.142 -1.067 -11.111 1.00 90.06 199 GLU A N 1
ATOM 1619 C CA . GLU A 1 199 ? -13.651 -1.767 -9.937 1.00 90.06 199 GLU A CA 1
ATOM 1620 C C . GLU A 1 199 ? -12.631 -1.747 -8.783 1.00 90.06 199 GLU A C 1
ATOM 1622 O O . GLU A 1 199 ? -13.001 -1.759 -7.612 1.00 90.06 199 GLU A O 1
ATOM 1627 N N . GLU A 1 200 ? -11.328 -1.714 -9.083 1.00 89.75 200 GLU A N 1
ATOM 1628 C CA . GLU A 1 200 ? -10.274 -1.580 -8.071 1.00 89.75 200 GLU A CA 1
ATOM 1629 C C . GLU A 1 200 ? -9.998 -0.109 -7.715 1.00 89.75 200 GLU A C 1
ATOM 1631 O O . GLU A 1 200 ? -9.695 0.178 -6.558 1.00 89.75 200 GLU A O 1
ATOM 1636 N N . GLN A 1 201 ? -10.165 0.831 -8.656 1.00 89.94 201 GLN A N 1
ATOM 1637 C CA . GLN A 1 201 ? -10.129 2.274 -8.364 1.00 89.94 201 GLN A CA 1
ATOM 1638 C C . GLN A 1 201 ? -11.282 2.682 -7.429 1.00 89.94 201 GLN A C 1
ATOM 1640 O O . GLN A 1 201 ? -11.051 3.358 -6.429 1.00 89.94 201 GLN A O 1
ATOM 1645 N N . GLU A 1 202 ? -12.496 2.206 -7.703 1.00 89.19 202 GLU A N 1
ATOM 1646 C CA . GLU A 1 202 ? -13.702 2.395 -6.887 1.00 89.19 202 GLU A CA 1
ATOM 1647 C C . GLU A 1 202 ? -13.514 1.805 -5.482 1.00 89.19 202 GLU A C 1
ATOM 1649 O O . GLU A 1 202 ? -13.773 2.486 -4.492 1.00 89.19 202 GLU A O 1
ATOM 1654 N N . LYS A 1 203 ? -12.948 0.592 -5.358 1.00 88.88 203 LYS A N 1
ATOM 1655 C CA . LYS A 1 203 ? -12.565 0.020 -4.052 1.00 88.88 203 LYS A CA 1
ATOM 1656 C C . LYS A 1 203 ? -11.540 0.869 -3.298 1.00 88.88 203 LYS A C 1
ATOM 1658 O O . LYS A 1 203 ? -11.642 0.975 -2.079 1.00 88.88 203 LYS A O 1
ATOM 1663 N N . ILE A 1 204 ? -10.550 1.454 -3.980 1.00 86.69 204 ILE A N 1
ATOM 1664 C CA . ILE A 1 204 ? -9.569 2.353 -3.345 1.00 86.69 204 ILE A CA 1
ATOM 1665 C C . ILE A 1 204 ? -10.259 3.623 -2.837 1.00 86.69 204 ILE A C 1
ATOM 1667 O O . ILE A 1 204 ? -10.014 4.021 -1.702 1.00 86.69 204 ILE A O 1
ATOM 1671 N N . GLN A 1 205 ? -11.129 4.233 -3.646 1.00 86.75 205 GLN A N 1
ATOM 1672 C CA . GLN A 1 205 ? -11.881 5.434 -3.271 1.00 86.75 205 GLN A CA 1
ATOM 1673 C C . GLN A 1 205 ? -12.830 5.153 -2.099 1.00 86.75 205 GLN A C 1
ATOM 1675 O O . GLN A 1 205 ? -12.784 5.863 -1.100 1.00 86.75 205 GLN A O 1
ATOM 1680 N N . TYR A 1 206 ? -13.604 4.067 -2.156 1.00 86.69 206 TYR A N 1
ATOM 1681 C CA . TYR A 1 206 ? -14.504 3.656 -1.077 1.00 86.69 206 TYR A CA 1
ATOM 1682 C C . TYR A 1 206 ? -13.749 3.351 0.225 1.00 86.69 206 TYR A C 1
ATOM 1684 O O . TYR A 1 206 ? -14.113 3.855 1.284 1.00 86.69 206 TYR A O 1
ATOM 1692 N N . ALA A 1 207 ? -12.648 2.592 0.158 1.00 84.81 207 ALA A N 1
ATOM 1693 C CA . ALA A 1 207 ? -11.823 2.287 1.330 1.00 84.81 207 ALA A CA 1
ATOM 1694 C C . ALA A 1 207 ? -11.086 3.519 1.894 1.00 84.81 207 ALA A C 1
ATOM 1696 O O . ALA A 1 207 ? -10.702 3.505 3.066 1.00 84.81 207 ALA A O 1
ATOM 1697 N N . ALA A 1 208 ? -10.891 4.568 1.085 1.00 82.56 208 ALA A N 1
ATOM 1698 C CA . ALA A 1 208 ? -10.386 5.872 1.512 1.00 82.56 208 ALA A CA 1
ATOM 1699 C C . ALA A 1 208 ? -11.489 6.781 2.091 1.00 82.56 208 ALA A C 1
ATOM 1701 O O . ALA A 1 208 ? -11.201 7.529 3.021 1.00 82.56 208 ALA A O 1
ATOM 1702 N N . ALA A 1 209 ? -12.738 6.675 1.626 1.00 83.31 209 ALA A N 1
ATOM 1703 C CA . ALA A 1 209 ? -13.888 7.389 2.190 1.00 83.31 209 ALA A CA 1
ATOM 1704 C C . ALA A 1 209 ? -14.304 6.810 3.559 1.00 83.31 209 ALA A C 1
ATOM 1706 O O . ALA A 1 209 ? -14.390 7.543 4.539 1.00 83.31 209 ALA A O 1
ATOM 1707 N N . GLN A 1 210 ? -14.432 5.481 3.637 1.00 86.06 210 GLN A N 1
ATOM 1708 C CA . GLN A 1 210 ? -14.070 4.641 4.787 1.00 86.06 210 GLN A CA 1
ATOM 1709 C C . GLN A 1 210 ? -14.166 5.239 6.217 1.00 86.06 210 GLN A C 1
ATOM 1711 O O . GLN A 1 210 ? -13.109 5.290 6.858 1.00 86.06 210 GLN A O 1
ATOM 1716 N N . PRO A 1 211 ? -15.327 5.652 6.771 1.00 88.94 211 PRO A N 1
ATOM 1717 C CA . PRO A 1 211 ? -15.397 6.100 8.166 1.00 88.94 211 PRO A CA 1
ATOM 1718 C C . PRO A 1 211 ? -14.947 5.000 9.143 1.00 88.94 211 PRO A C 1
ATOM 1720 O O . PRO A 1 211 ? -15.093 3.804 8.873 1.00 88.94 211 PRO A O 1
ATOM 1723 N N . VAL A 1 212 ? -14.385 5.398 10.286 1.00 90.31 212 VAL A N 1
ATOM 1724 C CA . VAL A 1 212 ? -13.870 4.463 11.297 1.00 90.31 212 VAL A CA 1
ATOM 1725 C C . VAL A 1 212 ? -14.892 4.285 12.404 1.00 90.31 212 VAL A C 1
ATOM 1727 O O . VAL A 1 212 ? -15.172 5.210 13.163 1.00 90.31 212 VAL A O 1
ATOM 1730 N N . TYR A 1 213 ? -15.418 3.074 12.529 1.00 92.00 213 TYR A N 1
ATOM 1731 C CA . TYR A 1 213 ? -16.335 2.708 13.597 1.00 92.00 213 TYR A CA 1
ATOM 1732 C C . TYR A 1 213 ? -15.540 2.286 14.834 1.00 92.00 213 TYR A C 1
ATOM 1734 O O . TYR A 1 213 ? -14.584 1.517 14.733 1.00 92.00 213 TYR A O 1
ATOM 1742 N N . ALA A 1 214 ? -15.924 2.767 16.017 1.00 93.75 214 ALA A N 1
ATOM 1743 C CA . ALA A 1 214 ? -15.373 2.273 17.274 1.00 93.75 214 ALA A CA 1
ATOM 1744 C C . ALA A 1 214 ? -16.456 2.125 18.343 1.00 93.75 214 ALA A C 1
ATOM 1746 O O . ALA A 1 214 ? -17.217 3.048 18.636 1.00 93.75 214 ALA A O 1
ATOM 1747 N N . ARG A 1 215 ? -16.513 0.935 18.938 1.00 94.50 215 ARG A N 1
ATOM 1748 C CA . ARG A 1 215 ? -17.492 0.556 19.953 1.00 94.50 215 ARG A CA 1
ATOM 1749 C C . ARG A 1 215 ? -16.933 0.781 21.354 1.00 94.50 215 ARG A C 1
ATOM 1751 O O . ARG A 1 215 ? -15.801 0.394 21.644 1.00 94.50 215 ARG A O 1
ATOM 1758 N N . ILE A 1 216 ? -17.740 1.376 22.223 1.00 94.19 216 ILE A N 1
ATOM 1759 C CA . ILE A 1 216 ? -17.415 1.632 23.628 1.00 94.19 216 ILE A CA 1
ATOM 1760 C C . ILE A 1 216 ? -17.496 0.323 24.419 1.00 94.19 216 ILE A C 1
ATOM 1762 O O . ILE A 1 216 ? -18.472 -0.426 24.327 1.00 94.19 216 ILE A O 1
ATOM 1766 N N . ASN A 1 217 ? -16.461 0.042 25.210 1.00 93.19 217 ASN A N 1
ATOM 1767 C CA . ASN A 1 217 ? -16.404 -1.114 26.091 1.00 93.19 217 ASN A CA 1
ATOM 1768 C C . ASN A 1 217 ? -17.034 -0.786 27.452 1.00 93.19 217 ASN A C 1
ATOM 1770 O O . ASN A 1 217 ? -16.347 -0.416 28.408 1.00 93.19 217 ASN A O 1
ATOM 1774 N N . THR A 1 218 ? -18.349 -0.982 27.541 1.00 91.62 218 THR A N 1
ATOM 1775 C CA . THR A 1 218 ? -19.172 -0.729 28.738 1.00 91.62 218 THR A CA 1
ATOM 1776 C C . THR A 1 218 ? -18.793 -1.557 29.973 1.00 91.62 218 THR A C 1
ATOM 1778 O O . THR A 1 218 ? -19.300 -1.295 31.059 1.00 91.62 218 THR A O 1
ATOM 1781 N N . LEU A 1 219 ? -17.889 -2.537 29.843 1.00 90.62 219 LEU A N 1
ATOM 1782 C CA . LEU A 1 219 ? -17.317 -3.283 30.971 1.00 90.62 219 LEU A CA 1
ATOM 1783 C C . LEU A 1 219 ? -16.110 -2.578 31.618 1.00 90.62 219 LEU A C 1
ATOM 1785 O O . LEU A 1 219 ? -15.625 -3.042 32.649 1.00 90.62 219 LEU A O 1
ATOM 1789 N N . LYS A 1 220 ? -15.592 -1.503 31.006 1.00 91.19 220 LYS A N 1
ATOM 1790 C CA . LYS A 1 220 ? -14.419 -0.751 31.488 1.00 91.19 220 LYS A CA 1
ATOM 1791 C C . LYS A 1 220 ? -14.647 0.751 31.655 1.00 91.19 220 LYS A C 1
ATOM 1793 O O . LYS A 1 220 ? -13.949 1.353 32.459 1.00 91.19 220 LYS A O 1
ATOM 1798 N N . THR A 1 221 ? -15.549 1.353 30.882 1.00 91.88 221 THR A N 1
ATOM 1799 C CA . THR A 1 221 ? -15.758 2.810 30.856 1.00 91.88 221 THR A CA 1
ATOM 1800 C C . THR A 1 221 ? -17.206 3.153 30.514 1.00 91.88 221 THR A C 1
ATOM 1802 O O . THR A 1 221 ? -17.920 2.336 29.923 1.00 91.88 221 THR A O 1
ATOM 1805 N N . THR A 1 222 ? -17.639 4.361 30.865 1.00 91.81 222 THR A N 1
ATOM 1806 C CA . THR A 1 222 ? -18.926 4.925 30.440 1.00 91.81 222 THR A CA 1
ATOM 1807 C C . THR A 1 222 ? -18.791 5.767 29.166 1.00 91.81 222 THR A C 1
ATOM 1809 O O . THR A 1 222 ? -17.708 6.209 28.785 1.00 91.81 222 THR A O 1
ATOM 1812 N N . LEU A 1 223 ? -19.912 6.006 28.480 1.00 88.75 223 LEU A N 1
ATOM 1813 C CA . LEU A 1 223 ? -19.929 6.819 27.263 1.00 88.75 223 LEU A CA 1
ATOM 1814 C C . LEU A 1 223 ? -19.471 8.265 27.522 1.00 88.75 223 LEU A C 1
ATOM 1816 O O . LEU A 1 223 ? -18.736 8.820 26.708 1.00 88.75 223 LEU A O 1
ATOM 1820 N N . ASP A 1 224 ? -19.842 8.864 28.654 1.00 90.12 224 ASP A N 1
ATOM 1821 C CA . ASP A 1 224 ? -19.471 10.250 28.956 1.00 90.12 224 ASP A CA 1
ATOM 1822 C C . ASP A 1 224 ? -17.974 10.402 29.292 1.00 90.12 224 ASP A C 1
ATOM 1824 O O . ASP A 1 224 ? -17.349 11.361 28.842 1.00 90.12 224 ASP A O 1
ATOM 1828 N N . GLU A 1 225 ? -17.355 9.425 29.970 1.00 91.44 225 GLU A N 1
ATOM 1829 C CA . GLU A 1 225 ? -15.891 9.370 30.168 1.00 91.44 225 GLU A CA 1
ATOM 1830 C C . GLU A 1 225 ? -15.125 9.367 28.837 1.00 91.44 225 GLU A C 1
ATOM 1832 O O . GLU A 1 225 ? -14.163 10.122 28.659 1.00 91.44 225 GLU A O 1
ATOM 1837 N N . VAL A 1 226 ? -15.563 8.532 27.886 1.00 91.69 226 VAL A N 1
ATOM 1838 C CA . VAL A 1 226 ? -14.984 8.462 26.537 1.00 91.69 226 VAL A CA 1
ATOM 1839 C C . VAL A 1 226 ? -15.119 9.806 25.819 1.00 91.69 226 VAL A C 1
ATOM 1841 O O . VAL A 1 226 ? -14.153 10.273 25.216 1.00 91.69 226 VAL A O 1
ATOM 1844 N N . LEU A 1 227 ? -16.279 10.462 25.909 1.00 90.88 227 LEU A N 1
ATOM 1845 C CA . LEU A 1 227 ? -16.515 11.749 25.253 1.00 90.88 227 LEU A CA 1
ATOM 1846 C C . LEU A 1 227 ? -15.683 12.889 25.843 1.00 90.88 227 LEU A C 1
ATOM 1848 O O . LEU A 1 227 ? -15.123 13.669 25.074 1.00 90.88 227 LEU A O 1
ATOM 1852 N N . GLU A 1 228 ? -15.569 12.998 27.167 1.00 91.94 228 GLU A N 1
ATOM 1853 C CA . GLU A 1 228 ? -14.726 14.033 27.783 1.00 91.94 228 GLU A CA 1
ATOM 1854 C C . GLU A 1 228 ? -13.234 13.793 27.506 1.00 91.94 228 GLU A C 1
ATOM 1856 O O . GLU A 1 228 ? -12.501 14.747 27.240 1.00 91.94 228 GLU A O 1
ATOM 1861 N N . THR A 1 229 ? -12.795 12.529 27.455 1.00 92.44 229 THR A N 1
ATOM 1862 C CA . THR A 1 229 ? -11.419 12.171 27.063 1.00 92.44 229 THR A CA 1
ATOM 1863 C C . THR A 1 229 ? -11.132 12.576 25.613 1.00 92.44 229 THR A C 1
ATOM 1865 O O . THR A 1 229 ? -10.154 13.274 25.348 1.00 92.44 229 THR A O 1
ATOM 1868 N N . LEU A 1 230 ? -12.018 12.222 24.675 1.00 91.75 230 LEU A N 1
ATOM 1869 C CA . LEU A 1 230 ? -11.886 12.587 23.260 1.00 91.75 230 LEU A CA 1
ATOM 1870 C C . LEU A 1 230 ? -11.885 14.114 23.056 1.00 91.75 230 LEU A C 1
ATOM 1872 O O . LEU A 1 230 ? -11.045 14.634 22.320 1.00 91.75 230 LEU A O 1
ATOM 1876 N N . LYS A 1 231 ? -12.762 14.858 23.744 1.00 91.12 231 LYS A N 1
ATOM 1877 C CA . LYS A 1 231 ? -12.768 16.334 23.704 1.00 91.12 231 LYS A CA 1
ATOM 1878 C C . LYS A 1 231 ? -11.456 16.929 24.224 1.00 91.12 231 LYS A C 1
ATOM 1880 O O . LYS A 1 231 ? -10.935 17.867 23.618 1.00 91.12 231 LYS A O 1
ATOM 1885 N N . ALA A 1 232 ? -10.906 16.392 25.317 1.00 91.62 232 ALA A N 1
ATOM 1886 C CA . ALA A 1 232 ? -9.637 16.851 25.885 1.00 91.62 232 ALA A CA 1
ATOM 1887 C C . ALA A 1 232 ? -8.460 16.644 24.911 1.00 91.62 232 ALA A C 1
ATOM 1889 O O . ALA A 1 232 ? -7.653 17.558 24.718 1.00 91.62 232 ALA A O 1
ATOM 1890 N N . ASP A 1 233 ? -8.428 15.503 24.214 1.00 89.25 233 ASP A N 1
ATOM 1891 C CA . ASP A 1 233 ? -7.460 15.194 23.150 1.00 89.25 233 ASP A CA 1
ATOM 1892 C C . ASP A 1 233 ? -7.808 15.829 21.778 1.00 89.25 233 ASP A C 1
ATOM 1894 O O . ASP A 1 233 ? -7.189 15.530 20.751 1.00 89.25 233 ASP A O 1
ATOM 1898 N N . ARG A 1 234 ? -8.719 16.818 21.781 1.00 89.75 234 ARG A N 1
ATOM 1899 C CA . ARG A 1 234 ? -9.108 17.694 20.656 1.00 89.75 234 ARG A CA 1
ATOM 1900 C C . ARG A 1 234 ? -9.850 17.008 19.509 1.00 89.75 234 ARG A C 1
ATOM 1902 O O . ARG A 1 234 ? -9.772 17.476 18.371 1.00 89.75 234 ARG A O 1
ATOM 1909 N N . PHE A 1 235 ? -10.582 15.938 19.794 1.00 91.19 235 PHE A N 1
ATOM 1910 C CA . PHE A 1 235 ? -11.567 15.415 18.857 1.00 91.19 235 PHE A CA 1
ATOM 1911 C C . PHE A 1 235 ? -12.849 16.260 18.909 1.00 91.19 235 PHE A C 1
ATOM 1913 O O . PHE A 1 235 ? -13.346 16.601 19.985 1.00 91.19 235 PHE A O 1
ATOM 1920 N N . SER A 1 236 ? -13.392 16.593 17.740 1.00 89.56 236 SER A N 1
ATOM 1921 C CA . SER A 1 236 ? -14.603 17.407 17.599 1.00 89.56 236 SER A CA 1
ATOM 1922 C C . SER A 1 236 ? -15.841 16.515 17.554 1.00 89.56 236 SER A C 1
ATOM 1924 O O . SER A 1 236 ? -15.978 15.710 16.637 1.00 89.56 236 SER A O 1
ATOM 1926 N N . LEU A 1 237 ? -16.752 16.674 18.517 1.00 89.62 237 LEU A N 1
ATOM 1927 C CA . LEU A 1 237 ? -18.040 15.981 18.504 1.00 89.62 237 LEU A CA 1
ATOM 1928 C C . LEU A 1 237 ? -19.010 16.690 17.545 1.00 89.62 237 LEU A C 1
ATOM 1930 O O . LEU A 1 237 ? -19.472 17.793 17.835 1.00 89.62 237 LEU A O 1
ATOM 1934 N N . GLU A 1 238 ? -19.325 16.042 16.429 1.00 84.88 238 GLU A N 1
ATOM 1935 C CA . GLU A 1 238 ? -20.393 16.429 15.506 1.00 84.88 238 GLU A CA 1
ATOM 1936 C C . GLU A 1 238 ? -21.747 15.864 15.970 1.00 84.88 238 GLU A C 1
ATOM 1938 O O . GLU A 1 238 ? -21.824 14.838 16.651 1.00 84.88 238 GLU A O 1
ATOM 1943 N N . ALA A 1 239 ? -22.836 16.566 15.640 1.00 75.62 239 ALA A N 1
ATOM 1944 C CA . ALA A 1 239 ? -24.171 16.272 16.171 1.00 75.62 239 ALA A CA 1
ATOM 1945 C C . ALA A 1 239 ? -24.858 15.057 15.518 1.00 75.62 239 ALA A C 1
ATOM 1947 O O . ALA A 1 239 ? -25.730 14.449 16.136 1.00 75.62 239 ALA A O 1
ATOM 1948 N N . LYS A 1 240 ? -24.471 14.731 14.282 1.00 70.00 240 LYS A N 1
ATOM 1949 C CA . LYS A 1 240 ? -24.994 13.667 13.414 1.00 70.00 240 LYS A CA 1
ATOM 1950 C C . LYS A 1 240 ? -23.874 13.213 12.470 1.00 70.00 240 LYS A C 1
ATOM 1952 O O . LYS A 1 240 ? -22.863 13.904 12.349 1.00 70.00 240 LYS A O 1
ATOM 1957 N N . LEU A 1 241 ? -24.086 12.100 11.771 1.00 70.50 241 LEU A N 1
ATOM 1958 C CA . LEU A 1 241 ? -23.413 11.860 10.492 1.00 70.50 241 LEU A CA 1
ATOM 1959 C C . LEU A 1 241 ? -23.895 12.893 9.452 1.00 70.50 241 LEU A C 1
ATOM 1961 O O . LEU A 1 241 ? -25.069 13.267 9.493 1.00 70.50 241 LEU A O 1
ATOM 1965 N N . PRO A 1 242 ? -23.047 13.326 8.505 1.00 67.75 242 PRO A N 1
ATOM 1966 C CA . PRO A 1 242 ? -23.504 14.048 7.320 1.00 67.75 242 PRO A CA 1
ATOM 1967 C C . PRO A 1 242 ? -24.576 13.251 6.559 1.00 67.75 242 PRO A C 1
ATOM 1969 O O . PRO A 1 242 ? -24.473 12.031 6.434 1.00 67.75 242 PRO A O 1
ATOM 1972 N N . GLU A 1 243 ? -25.616 13.939 6.081 1.00 60.72 243 GLU A N 1
ATOM 1973 C CA . GLU A 1 243 ? -26.764 13.310 5.399 1.00 60.72 243 GLU A CA 1
ATOM 1974 C C . GLU A 1 243 ? -26.561 13.200 3.867 1.00 60.72 243 GLU A C 1
ATOM 1976 O O . GLU A 1 243 ? -27.248 12.416 3.214 1.00 60.72 243 GLU A O 1
ATOM 1981 N N . ASP A 1 244 ? -25.574 13.922 3.320 1.00 55.59 244 ASP A N 1
ATOM 1982 C CA . ASP A 1 244 ? -25.119 13.914 1.917 1.00 55.59 244 ASP A CA 1
ATOM 1983 C C . ASP A 1 244 ? -23.697 13.305 1.782 1.00 55.59 244 ASP A C 1
ATOM 1985 O O . ASP A 1 244 ? -23.092 12.890 2.768 1.00 55.59 244 ASP A O 1
ATOM 1989 N N . GLU A 1 245 ? -23.111 13.287 0.574 1.00 54.22 245 GLU A N 1
ATOM 1990 C CA . GLU A 1 245 ? -21.743 12.780 0.292 1.00 54.22 245 GLU A CA 1
ATOM 1991 C C . GLU A 1 245 ? -20.588 13.558 0.982 1.00 54.22 245 GLU A C 1
A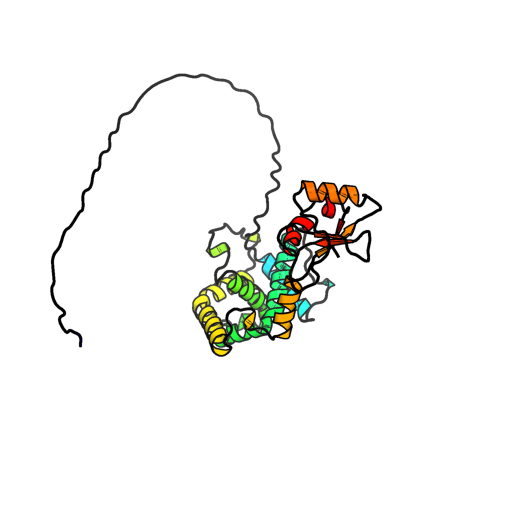TOM 1993 O O . GLU A 1 245 ? -19.410 13.283 0.735 1.00 54.22 245 GLU A O 1
ATOM 1998 N N . GLU A 1 246 ? -20.881 14.533 1.848 1.00 61.84 246 GLU A N 1
ATOM 1999 C CA . GLU A 1 246 ? -19.863 15.255 2.615 1.00 61.84 246 GLU A CA 1
ATOM 2000 C C . GLU A 1 246 ? -19.229 14.345 3.682 1.00 61.84 246 GLU A C 1
ATOM 2002 O O . GLU A 1 246 ? -19.896 13.807 4.560 1.00 61.84 246 GLU A O 1
ATOM 2007 N N . MET A 1 247 ? -17.907 14.174 3.643 1.00 67.75 247 MET A N 1
ATOM 2008 C CA . MET A 1 247 ? -17.186 13.409 4.666 1.00 67.75 247 MET A CA 1
ATOM 2009 C C . MET A 1 247 ? -16.888 14.259 5.908 1.00 67.75 247 MET A C 1
ATOM 2011 O O . MET A 1 247 ? -16.411 15.386 5.778 1.00 67.75 247 MET A O 1
ATOM 2015 N N . MET A 1 248 ? -17.036 13.672 7.103 1.00 76.50 248 MET A N 1
ATOM 2016 C CA . MET A 1 248 ? -16.461 14.195 8.355 1.00 76.50 248 MET A CA 1
ATOM 2017 C C . MET A 1 248 ? -14.942 14.429 8.204 1.00 76.50 248 MET A C 1
ATOM 2019 O O . MET A 1 248 ? -14.225 13.526 7.760 1.00 76.50 248 MET A O 1
ATOM 2023 N N . GLN A 1 249 ? -14.445 15.611 8.592 1.00 79.75 249 GLN A N 1
ATOM 2024 C CA . GLN A 1 249 ? -13.069 16.071 8.314 1.00 79.75 249 GLN A CA 1
ATOM 2025 C C . GLN A 1 249 ? -12.213 16.253 9.579 1.00 79.75 249 GLN A C 1
ATOM 2027 O O . GLN A 1 249 ? -12.709 16.556 10.666 1.00 79.75 249 GLN A O 1
ATOM 2032 N N . GLY A 1 250 ? -10.888 16.147 9.445 1.00 85.38 250 GLY A N 1
ATOM 2033 C CA . GLY A 1 250 ? -9.956 16.371 10.547 1.00 85.38 250 GLY A CA 1
ATOM 2034 C C . GLY A 1 250 ? -10.072 15.316 11.648 1.00 85.38 250 GLY A C 1
ATOM 2035 O O . GLY A 1 250 ? -9.990 14.119 11.401 1.00 85.38 250 GLY A O 1
ATOM 2036 N N . LYS A 1 251 ? -10.227 15.763 12.899 1.00 88.44 251 LYS A N 1
ATOM 2037 C CA . LYS A 1 251 ? -10.397 14.880 14.068 1.00 88.44 251 LYS A CA 1
ATOM 2038 C C . LYS A 1 251 ? -11.838 14.853 14.565 1.00 88.44 251 LYS A C 1
ATOM 2040 O O . LYS A 1 251 ? -12.068 14.929 15.770 1.00 88.44 251 LYS A O 1
ATOM 2045 N N . SER A 1 252 ? -12.817 14.812 13.669 1.00 89.75 252 SER A N 1
ATOM 2046 C CA . SER A 1 252 ? -14.219 14.777 14.078 1.00 89.75 252 SER A CA 1
ATOM 2047 C C . SER A 1 252 ? -14.801 13.369 14.178 1.00 89.75 252 SER A C 1
ATOM 2049 O O . SER A 1 252 ? -14.275 12.405 13.602 1.00 89.75 252 SER A O 1
ATOM 2051 N N . PHE A 1 253 ? -15.860 13.265 14.979 1.00 91.81 253 PHE A N 1
ATOM 2052 C CA . PHE A 1 253 ? -16.614 12.047 15.236 1.00 91.81 253 PHE A CA 1
ATOM 2053 C C . PHE A 1 253 ? -18.036 12.371 15.707 1.00 91.81 253 PHE A C 1
ATOM 2055 O O . PHE A 1 253 ? -18.281 13.435 16.273 1.00 91.81 253 PHE A O 1
ATOM 2062 N N . CYS A 1 254 ? -18.963 11.437 15.536 1.00 90.50 254 CYS A N 1
ATOM 2063 C CA . CYS A 1 254 ? -20.344 11.530 16.005 1.00 90.50 254 CYS A CA 1
ATOM 2064 C C . CYS A 1 254 ? -20.775 10.235 16.722 1.00 90.50 254 CYS A C 1
ATOM 2066 O O . CYS A 1 254 ? -20.034 9.247 16.775 1.00 90.50 254 CYS A O 1
ATOM 2068 N N . ARG A 1 255 ? -21.976 10.250 17.312 1.00 90.25 255 ARG A N 1
ATOM 2069 C CA . ARG A 1 255 ? -22.649 9.050 17.839 1.00 90.25 255 ARG A CA 1
ATOM 2070 C C . ARG A 1 255 ? -23.491 8.420 16.727 1.00 90.25 255 ARG A C 1
ATOM 2072 O O . ARG A 1 255 ? -24.093 9.151 15.946 1.00 90.25 255 ARG A O 1
ATOM 2079 N N . ASP A 1 256 ? -23.562 7.095 16.682 1.00 88.69 256 ASP A N 1
ATOM 2080 C CA . ASP A 1 256 ? -24.478 6.389 15.779 1.00 88.69 256 ASP A CA 1
ATOM 2081 C C . ASP A 1 256 ? -25.945 6.541 16.240 1.00 88.69 256 ASP A C 1
ATOM 2083 O O . ASP A 1 256 ? -26.230 6.488 17.437 1.00 88.69 256 ASP A O 1
ATOM 2087 N N . GLU A 1 257 ? -26.885 6.725 15.304 1.00 85.44 257 GLU A N 1
ATOM 2088 C CA . GLU A 1 257 ? -28.313 6.925 15.621 1.00 85.44 257 GLU A CA 1
ATOM 2089 C C . GLU A 1 257 ? -29.041 5.639 16.068 1.00 85.44 257 GLU A C 1
ATOM 2091 O O . GLU A 1 257 ? -30.090 5.715 16.705 1.00 85.44 257 GLU A O 1
ATOM 2096 N N . HIS A 1 258 ? -28.492 4.459 15.762 1.00 86.25 258 HIS A N 1
ATOM 2097 C CA . HIS A 1 258 ? -29.094 3.147 16.027 1.00 86.25 258 HIS A CA 1
ATOM 2098 C C . HIS A 1 258 ? -28.383 2.378 17.151 1.00 86.25 258 HIS A C 1
ATOM 2100 O O . HIS A 1 258 ? -28.972 1.479 17.758 1.00 86.25 258 HIS A O 1
ATOM 2106 N N . PHE A 1 259 ? -27.118 2.703 17.434 1.00 87.38 259 PHE A N 1
ATOM 2107 C CA . PHE A 1 259 ? -26.277 1.980 18.386 1.00 87.38 259 PHE A CA 1
ATOM 2108 C C . PHE A 1 259 ? -25.666 2.911 19.442 1.00 87.38 259 PHE A C 1
ATOM 2110 O O . PHE A 1 259 ? -24.578 3.445 19.260 1.00 87.38 259 PHE A O 1
ATOM 2117 N N . GLU A 1 260 ? -26.308 2.997 20.613 1.00 84.75 260 GLU A N 1
ATOM 2118 C CA . GLU A 1 260 ? -25.920 3.854 21.756 1.00 84.75 260 GLU A CA 1
ATOM 2119 C C . GLU A 1 260 ? -24.429 3.811 22.140 1.00 84.75 260 GLU A C 1
ATOM 2121 O O . GLU A 1 260 ? -23.883 4.788 22.640 1.00 84.75 260 GLU A O 1
ATOM 2126 N N . ASN A 1 261 ? -23.772 2.667 21.931 1.00 90.38 261 ASN A N 1
ATOM 2127 C CA . ASN A 1 261 ? -22.377 2.416 22.303 1.00 90.38 261 ASN A CA 1
ATOM 2128 C C . ASN A 1 261 ? -21.423 2.404 21.095 1.00 90.38 261 ASN A C 1
ATOM 2130 O O . ASN A 1 261 ? -20.338 1.827 21.178 1.00 90.38 261 ASN A O 1
ATOM 2134 N N . LEU A 1 262 ? -21.825 2.989 19.964 1.00 92.12 262 LEU A N 1
ATOM 2135 C CA . LEU A 1 262 ? -21.031 3.094 18.743 1.00 92.12 262 LEU A CA 1
ATOM 2136 C C . LEU A 1 262 ? -20.742 4.566 18.425 1.00 92.12 262 LEU A C 1
ATOM 2138 O O . LEU A 1 262 ? -21.643 5.402 18.353 1.00 92.12 262 LEU A O 1
ATOM 2142 N N . LEU A 1 263 ? -19.463 4.864 18.224 1.00 92.44 263 LEU A N 1
ATOM 2143 C CA . LEU A 1 263 ? -18.985 6.147 17.730 1.00 92.44 263 LEU A CA 1
ATOM 2144 C C . LEU A 1 263 ? -18.474 5.964 16.301 1.00 92.44 263 LEU A C 1
ATOM 2146 O O . LEU A 1 263 ? -17.814 4.965 15.996 1.00 92.44 263 LEU A O 1
ATOM 2150 N N . VAL A 1 264 ? -18.753 6.940 15.441 1.00 92.00 264 VAL A N 1
ATOM 2151 C CA . VAL A 1 264 ? -18.279 6.963 14.055 1.00 92.00 264 VAL A CA 1
ATOM 2152 C C . VAL A 1 264 ? -17.320 8.133 13.898 1.00 92.00 264 VAL A C 1
ATOM 2154 O O . VAL A 1 264 ? -17.675 9.271 14.189 1.00 92.00 264 VAL A O 1
ATOM 2157 N N . PHE A 1 265 ? -16.100 7.856 13.456 1.00 91.62 265 PHE A N 1
ATOM 2158 C CA . PHE A 1 265 ? -15.025 8.828 13.290 1.00 91.62 265 PHE A CA 1
ATOM 2159 C C . PHE A 1 265 ? -14.752 9.085 11.805 1.00 91.62 265 PHE A C 1
ATOM 2161 O O . PHE A 1 265 ? -14.882 8.193 10.962 1.00 91.62 265 PHE A O 1
ATOM 2168 N N . SER A 1 266 ? -14.297 10.298 11.500 1.00 90.81 266 SER A N 1
ATOM 2169 C CA . SER A 1 266 ? -13.636 10.632 10.232 1.00 90.81 266 SER A CA 1
ATOM 2170 C C . SER A 1 266 ? -12.498 9.648 9.898 1.00 90.81 266 SER A C 1
ATOM 2172 O O . SER A 1 266 ? -11.817 9.131 10.788 1.00 90.81 266 SER A O 1
ATOM 2174 N N . GLN A 1 267 ? -12.237 9.398 8.608 1.00 86.81 267 GLN A N 1
ATOM 2175 C CA . GLN A 1 267 ? -11.081 8.581 8.200 1.00 86.81 267 GLN A CA 1
ATOM 2176 C C . GLN A 1 267 ? -9.755 9.229 8.644 1.00 86.81 267 GLN A C 1
ATOM 2178 O O . GLN A 1 267 ? -8.817 8.528 9.021 1.00 86.81 267 GLN A O 1
ATOM 2183 N N . GLU A 1 268 ? -9.659 10.561 8.630 1.00 86.88 268 GLU A N 1
ATOM 2184 C CA . GLU A 1 268 ? -8.446 11.285 9.035 1.00 86.88 268 GLU A CA 1
ATOM 2185 C C . GLU A 1 268 ? -8.056 10.996 10.497 1.00 86.88 268 GLU A C 1
ATOM 2187 O O . GLU A 1 268 ? -6.878 10.778 10.790 1.00 86.88 268 GLU A O 1
ATOM 2192 N N . ALA A 1 269 ? -9.038 10.847 11.392 1.00 87.25 269 ALA A N 1
ATOM 2193 C CA . ALA A 1 269 ? -8.837 10.464 12.789 1.00 87.25 269 ALA A CA 1
ATOM 2194 C C . ALA A 1 269 ? -8.261 9.045 13.003 1.00 87.25 269 ALA A C 1
ATOM 2196 O O . ALA A 1 269 ? -7.800 8.731 14.103 1.00 87.25 269 ALA A O 1
ATOM 2197 N N . LYS A 1 270 ? -8.258 8.167 11.990 1.00 87.12 270 LYS A N 1
ATOM 2198 C CA . LYS A 1 270 ? -7.923 6.732 12.115 1.00 87.12 270 LYS A CA 1
ATOM 2199 C C . LYS A 1 270 ? -6.586 6.442 12.784 1.00 87.12 270 LYS A C 1
ATOM 2201 O O . LYS A 1 270 ? -6.495 5.568 13.646 1.00 87.12 270 LYS A O 1
ATOM 2206 N N . PHE A 1 271 ? -5.533 7.142 12.366 1.00 84.25 271 PHE A N 1
ATOM 2207 C CA . PHE A 1 271 ? -4.181 6.889 12.868 1.00 84.25 271 PHE A CA 1
ATOM 2208 C C . PHE A 1 271 ? -3.982 7.418 14.290 1.00 84.25 271 PHE A C 1
ATOM 2210 O O . PHE A 1 271 ? -3.291 6.770 15.076 1.00 84.25 271 PHE A O 1
ATOM 2217 N N . ASP A 1 272 ? -4.632 8.532 14.639 1.00 87.06 272 ASP A N 1
ATOM 2218 C CA . ASP A 1 272 ? -4.687 9.024 16.016 1.00 87.06 272 ASP A CA 1
ATOM 2219 C C . ASP A 1 272 ? -5.467 8.059 16.915 1.00 87.06 272 ASP A C 1
ATOM 2221 O O . ASP A 1 272 ? -4.981 7.689 17.981 1.00 87.06 272 ASP A O 1
ATOM 2225 N N . LEU A 1 273 ? -6.633 7.583 16.464 1.00 88.62 273 LEU A N 1
ATOM 2226 C CA . LEU A 1 273 ? -7.493 6.681 17.231 1.00 88.62 273 LEU A CA 1
ATOM 2227 C C . LEU A 1 273 ? -6.809 5.330 17.501 1.00 88.62 273 LEU A C 1
ATOM 2229 O O . LEU A 1 273 ? -6.771 4.882 18.643 1.00 88.62 273 LEU A O 1
ATOM 2233 N N . HIS A 1 274 ? -6.165 4.719 16.497 1.00 86.44 274 HIS A N 1
ATOM 2234 C CA . HIS A 1 274 ? -5.320 3.530 16.700 1.00 86.44 274 HIS A CA 1
ATOM 2235 C C . HIS A 1 274 ? -4.124 3.777 17.645 1.00 86.44 274 HIS A C 1
ATOM 2237 O O . HIS A 1 274 ? -3.587 2.825 18.213 1.00 86.44 274 HIS A O 1
ATOM 2243 N N . GLY A 1 275 ? -3.674 5.028 17.787 1.00 85.00 275 GLY A N 1
ATOM 2244 C CA . GLY A 1 275 ? -2.610 5.441 18.705 1.00 85.00 275 GLY A CA 1
ATOM 2245 C C . GLY A 1 275 ? -3.092 5.840 20.106 1.00 85.00 275 GLY A C 1
ATOM 2246 O O . GLY A 1 275 ? -2.255 6.070 20.977 1.00 85.00 275 GLY A O 1
ATOM 2247 N N . HIS A 1 276 ? -4.404 5.919 20.334 1.00 90.56 276 HIS A N 1
ATOM 2248 C CA . HIS A 1 276 ? -5.002 6.459 21.554 1.00 90.56 276 HIS A CA 1
ATOM 2249 C C . HIS A 1 276 ? -4.942 5.461 22.718 1.00 90.56 276 HIS A C 1
ATOM 2251 O O . HIS A 1 276 ? -5.200 4.267 22.548 1.00 90.56 276 HIS A O 1
ATOM 2257 N N . THR A 1 277 ? -4.709 5.977 23.926 1.00 91.88 277 THR A N 1
ATOM 2258 C CA . THR A 1 277 ? -4.911 5.274 25.211 1.00 91.88 277 THR A CA 1
ATOM 2259 C C . THR A 1 277 ? -6.239 4.517 25.266 1.00 91.88 277 THR A C 1
ATOM 2261 O O . THR A 1 277 ? -6.249 3.326 25.554 1.00 91.88 277 THR A O 1
ATOM 2264 N N . LEU A 1 278 ? -7.350 5.154 24.873 1.00 92.31 278 LEU A N 1
ATOM 2265 C CA . LEU A 1 278 ? -8.676 4.531 24.836 1.00 92.31 278 LEU A CA 1
ATOM 2266 C C . LEU A 1 278 ? -8.702 3.212 24.044 1.00 92.31 278 LEU A C 1
ATOM 2268 O O . LEU A 1 278 ? -9.365 2.268 24.464 1.00 92.31 278 LEU A O 1
ATOM 2272 N N . VAL A 1 279 ? -7.965 3.105 22.936 1.00 91.81 279 VAL A N 1
ATOM 2273 C CA . VAL A 1 279 ? -7.895 1.868 22.139 1.00 91.81 279 VAL A CA 1
ATOM 2274 C C . VAL A 1 279 ? -6.854 0.893 22.697 1.00 91.81 279 VAL A C 1
ATOM 2276 O O . VAL A 1 279 ? -7.114 -0.307 22.751 1.00 91.81 279 VAL A O 1
ATOM 2279 N N . GLN A 1 280 ? -5.703 1.382 23.166 1.00 90.31 280 GLN A N 1
ATOM 2280 C CA . GLN A 1 280 ? -4.631 0.540 23.723 1.00 90.31 280 GLN A CA 1
ATOM 2281 C C . GLN A 1 280 ? -5.037 -0.153 25.032 1.00 90.31 280 GLN A C 1
ATOM 2283 O O . GLN A 1 280 ? -4.768 -1.339 25.213 1.00 90.31 280 GLN A O 1
ATOM 2288 N N . ASP A 1 281 ? -5.749 0.558 25.903 1.00 92.19 281 ASP A N 1
ATOM 2289 C CA . ASP A 1 281 ? -6.290 0.030 27.157 1.00 92.19 281 ASP A CA 1
ATOM 2290 C C . ASP A 1 281 ? -7.603 -0.754 26.942 1.00 92.19 281 ASP A C 1
ATOM 2292 O O . ASP A 1 281 ? -8.111 -1.404 27.861 1.00 92.19 281 ASP A O 1
ATOM 2296 N N . GLY A 1 282 ? -8.163 -0.733 25.725 1.00 90.62 282 GLY A N 1
ATOM 2297 C CA . GLY A 1 282 ? -9.378 -1.453 25.335 1.00 90.62 282 GLY A CA 1
ATOM 2298 C C . GLY A 1 282 ? -10.681 -0.865 25.890 1.00 90.62 282 GLY A C 1
ATOM 2299 O O . GLY A 1 282 ? -11.610 -1.625 26.168 1.00 90.62 282 GLY A O 1
ATOM 2300 N N . HIS A 1 283 ? -10.733 0.454 26.083 1.00 92.50 283 HIS A N 1
ATOM 2301 C CA . HIS A 1 283 ? -11.942 1.241 26.369 1.00 92.50 283 HIS A CA 1
ATOM 2302 C C . HIS A 1 283 ? -12.777 1.494 25.100 1.00 92.50 283 HIS A C 1
ATOM 2304 O O . HIS A 1 283 ? -14.005 1.497 25.155 1.00 92.50 283 HIS A O 1
ATOM 2310 N N . LEU A 1 284 ? -12.112 1.636 23.949 1.00 92.88 284 LEU A N 1
ATOM 2311 C CA . LEU A 1 284 ? -12.696 1.648 22.608 1.00 92.88 284 LEU A CA 1
ATOM 2312 C C . LEU A 1 284 ? -12.175 0.457 21.795 1.00 92.88 284 LEU A C 1
ATOM 2314 O O . LEU A 1 284 ? -10.989 0.131 21.841 1.00 92.88 284 LEU A O 1
ATOM 2318 N N . VAL A 1 285 ? -13.056 -0.164 21.012 1.00 91.94 285 VAL A N 1
ATOM 2319 C CA . VAL A 1 285 ? -12.731 -1.261 20.090 1.00 91.94 285 VAL A CA 1
ATOM 2320 C C . VAL A 1 285 ? -13.105 -0.833 18.676 1.00 91.94 285 VAL A C 1
ATOM 2322 O O . VAL A 1 285 ? -14.286 -0.689 18.371 1.00 91.94 285 VAL A O 1
ATOM 2325 N N . ILE A 1 286 ? -12.105 -0.616 17.820 1.00 91.31 286 ILE A N 1
ATOM 2326 C CA . ILE A 1 286 ? -12.310 -0.285 16.400 1.00 91.31 286 ILE A CA 1
ATOM 2327 C C . ILE A 1 286 ? -12.873 -1.511 15.664 1.00 91.31 286 ILE A C 1
ATOM 2329 O O . ILE A 1 286 ? -12.435 -2.634 15.933 1.00 91.31 286 ILE A O 1
ATOM 2333 N N . GLN A 1 287 ? -13.834 -1.288 14.761 1.00 83.31 287 GLN A N 1
ATOM 2334 C CA . GLN A 1 287 ? -14.543 -2.311 13.982 1.00 83.31 287 GLN A CA 1
ATOM 2335 C C . GLN A 1 287 ? -14.448 -2.041 12.473 1.00 83.31 287 GLN A C 1
ATOM 2337 O O . GLN A 1 287 ? -14.456 -0.850 12.087 1.00 83.31 287 GLN A O 1
#

InterPro domains:
  IPR042620 Putative methyltransferase NSUN7 [PTHR14663] (52-287)
  IPR049561 NOL1/NOP2/NSUN 5/7, ferredoxin-like domain [PF21148] (211-287)

Foldseek 3Di:
DDDDDDDDDDDDDDDDDDDDDDDDDDDDDDDDDDDDDDDDDPPPPPPPPPPDLQDDFLVLLVLLLQLLCVVVVNDDPVPHDDDPDPSSVVSSVVLSVQLVQCVVVLVQLCVQLCLCVVVVVCVVPPVSSLSSVVSVCVVVVNDGSCRVDVDPDPPVRDDPVNVVSNVSSNVSSVSSVVSSVVLCVVQVQPDSLSSGDVVVNVVVVVVLLPKKKKFFDPVPDDPVVVVVVLVVVPAAEDDAADPDSDFDDDRYKYADPPDRGMIITTSNCVVVVCVDPCVVVVRMDID

Secondary structure (DSSP, 8-state):
----------------------------------------------------TT---HHHHHHHHHHHHHTTTSS-GGGSPP-S-HHHHHHHHHHHHHHHHTHHHHHHHHHHTTHHHH-HHHHHH-HHHHHHHHHHHHHTTS--HHHHS-----GGG--HHHHHHHHHHHHTHHHHHHHHHHHHHHTT-SSSGGGS-HHHHHHHHHHHH--EEEEE-TTT--HHHHHHHHHHTT-EE-SS--SSSPPP-TTEEEE-SS-TTEEEE-STTHHHHHHSHHHHTTSEEE-

pLDDT: mean 77.99, std 23.92, range [23.91, 97.38]